Protein AF-A0AAN0NHM0-F1 (afdb_monomer_lite)

pLDDT: mean 73.8, std 16.64, range [41.59, 95.44]

Structure (mmCIF, N/CA/C/O backbone):
data_AF-A0AAN0NHM0-F1
#
_entry.id   AF-A0AAN0NHM0-F1
#
loop_
_atom_site.group_PDB
_atom_site.id
_atom_site.type_symbol
_atom_site.label_atom_id
_atom_site.label_alt_id
_atom_site.label_comp_id
_atom_site.label_asym_id
_atom_site.label_entity_id
_atom_site.label_seq_id
_atom_site.pdbx_PDB_ins_code
_atom_site.Cartn_x
_atom_site.Cartn_y
_atom_site.Cartn_z
_atom_site.occupancy
_atom_site.B_iso_or_equiv
_atom_site.auth_seq_id
_atom_site.auth_comp_id
_atom_site.auth_asym_id
_atom_site.auth_atom_id
_atom_site.pdbx_PDB_model_num
ATOM 1 N N . MET A 1 1 ? 42.938 -44.469 19.043 1.00 50.31 1 MET A N 1
ATOM 2 C CA . MET A 1 1 ? 42.593 -44.178 17.638 1.00 50.31 1 MET A CA 1
ATOM 3 C C . MET A 1 1 ? 42.393 -42.679 17.520 1.00 50.31 1 MET A C 1
ATOM 5 O O . MET A 1 1 ? 41.394 -42.203 18.042 1.00 50.31 1 MET A O 1
ATOM 9 N N . PRO A 1 2 ? 43.343 -41.925 16.954 1.00 51.00 2 PRO A N 1
ATOM 10 C CA . PRO A 1 2 ? 43.066 -40.572 16.500 1.00 51.00 2 PRO A CA 1
ATOM 11 C C . PRO A 1 2 ? 42.334 -40.669 15.156 1.00 51.00 2 PRO A C 1
ATOM 13 O O . PRO A 1 2 ? 42.769 -41.390 14.260 1.00 51.00 2 PRO A O 1
ATOM 16 N N . THR A 1 3 ? 41.181 -40.021 15.046 1.00 57.84 3 THR A N 1
ATOM 17 C CA . THR A 1 3 ? 40.467 -39.846 13.782 1.00 57.84 3 THR A CA 1
ATOM 18 C C . THR A 1 3 ? 41.161 -38.746 12.989 1.00 57.84 3 THR A C 1
ATOM 20 O O . THR A 1 3 ? 41.186 -37.600 13.431 1.00 57.84 3 THR A O 1
ATOM 23 N N . ASP A 1 4 ? 41.734 -39.115 11.843 1.00 49.50 4 ASP A N 1
ATOM 24 C CA . ASP A 1 4 ? 42.144 -38.195 10.781 1.00 49.50 4 ASP A CA 1
ATOM 25 C C . ASP A 1 4 ? 40.914 -37.405 10.304 1.00 49.50 4 ASP A C 1
ATOM 27 O O . ASP A 1 4 ? 40.118 -37.889 9.496 1.00 49.50 4 ASP A O 1
ATOM 31 N N . GLU A 1 5 ? 40.724 -36.190 10.816 1.00 54.88 5 GLU A N 1
ATOM 32 C CA . GLU A 1 5 ? 39.860 -35.210 10.165 1.00 54.88 5 GLU A CA 1
ATOM 33 C C . GLU A 1 5 ? 40.595 -34.693 8.927 1.00 54.88 5 GLU A C 1
ATOM 35 O O . GLU A 1 5 ? 41.587 -33.967 9.008 1.00 54.88 5 GLU A O 1
ATOM 40 N N . ALA A 1 6 ? 40.120 -35.122 7.758 1.00 50.50 6 ALA A N 1
ATOM 41 C CA . ALA A 1 6 ? 40.600 -34.642 6.474 1.00 50.50 6 ALA A CA 1
ATOM 42 C C . ALA A 1 6 ? 40.549 -33.099 6.422 1.00 50.50 6 ALA A C 1
ATOM 44 O O . ALA A 1 6 ? 39.549 -32.506 6.839 1.00 50.50 6 ALA A O 1
ATOM 45 N N . PRO A 1 7 ? 41.579 -32.430 5.874 1.00 53.25 7 PRO A N 1
ATOM 46 C CA . PRO A 1 7 ? 41.584 -30.981 5.752 1.00 53.25 7 PRO A CA 1
ATOM 47 C C . PRO A 1 7 ? 40.430 -30.542 4.846 1.00 53.25 7 PRO A C 1
ATOM 49 O O . PRO A 1 7 ? 40.392 -30.868 3.656 1.00 53.25 7 PRO A O 1
ATOM 52 N N . GLN A 1 8 ? 39.475 -29.805 5.419 1.00 52.72 8 GLN A N 1
ATOM 53 C CA . GLN A 1 8 ? 38.407 -29.146 4.678 1.00 52.72 8 GLN A CA 1
ATOM 54 C C . GLN A 1 8 ? 39.041 -28.240 3.617 1.00 52.72 8 GLN A C 1
ATOM 56 O O . GLN A 1 8 ? 39.762 -27.291 3.917 1.00 52.72 8 GLN A O 1
ATOM 61 N N . ASN A 1 9 ? 38.804 -28.597 2.359 1.00 47.72 9 ASN A N 1
ATOM 62 C CA . ASN A 1 9 ? 39.305 -27.906 1.182 1.00 47.72 9 ASN A CA 1
ATOM 63 C C . ASN A 1 9 ? 38.846 -26.433 1.230 1.00 47.72 9 ASN A C 1
ATOM 65 O O . ASN A 1 9 ? 37.632 -26.202 1.224 1.00 47.72 9 ASN A O 1
ATOM 69 N N . PRO A 1 10 ? 39.750 -25.433 1.292 1.00 50.75 10 PRO A N 1
ATOM 70 C CA . PRO A 1 10 ? 39.351 -24.034 1.277 1.00 50.75 10 PRO A CA 1
ATOM 71 C C . PRO A 1 10 ? 38.735 -23.750 -0.091 1.00 50.75 10 PRO A C 1
ATOM 73 O O . PRO A 1 10 ? 39.438 -23.617 -1.096 1.00 50.75 10 PRO A O 1
ATOM 76 N N . ALA A 1 11 ? 37.402 -23.723 -0.132 1.00 58.25 11 ALA A N 1
ATOM 77 C CA . ALA A 1 11 ? 36.633 -23.407 -1.321 1.00 58.25 11 ALA A CA 1
ATOM 78 C C . ALA A 1 11 ? 37.238 -22.158 -1.970 1.00 58.25 11 ALA A C 1
ATOM 80 O O . ALA A 1 11 ? 37.381 -21.118 -1.325 1.00 58.25 11 ALA A O 1
ATOM 81 N N . ARG A 1 12 ? 37.666 -22.289 -3.232 1.00 54.94 12 ARG A N 1
ATOM 82 C CA . ARG A 1 12 ? 38.281 -21.202 -3.996 1.00 54.94 12 ARG A CA 1
ATOM 83 C C . ARG A 1 12 ? 37.335 -20.009 -3.998 1.00 54.94 12 ARG A C 1
ATOM 85 O O . ARG A 1 12 ? 36.341 -19.990 -4.721 1.00 54.94 12 ARG A O 1
ATOM 92 N N . TYR A 1 13 ? 37.672 -19.023 -3.185 1.00 61.31 13 TYR A N 1
ATOM 93 C CA . TYR A 1 13 ? 36.937 -17.786 -3.069 1.00 61.31 13 TYR A CA 1
ATOM 94 C C . TYR A 1 13 ? 37.025 -17.012 -4.392 1.00 61.31 13 TYR A C 1
ATOM 96 O O . TYR A 1 13 ? 38.097 -16.532 -4.768 1.00 61.31 13 TYR A O 1
ATOM 104 N N . SER A 1 14 ? 35.915 -16.926 -5.132 1.00 75.50 14 SER A N 1
ATOM 105 C CA . SER A 1 14 ? 35.846 -16.171 -6.385 1.00 75.50 14 SER A CA 1
ATOM 106 C C . SER A 1 14 ? 35.160 -14.828 -6.131 1.00 75.50 14 SER A C 1
ATOM 108 O O . SER A 1 14 ? 33.936 -14.793 -6.001 1.00 75.50 14 SER A O 1
ATOM 110 N N . PRO A 1 15 ? 35.895 -13.700 -6.130 1.00 74.06 15 PRO A N 1
ATOM 111 C CA . PRO A 1 15 ? 35.314 -12.381 -5.855 1.00 74.06 15 PRO A CA 1
ATOM 112 C C . PRO A 1 15 ? 34.237 -11.981 -6.876 1.00 74.06 15 PRO A C 1
ATOM 114 O O . PRO A 1 15 ? 33.368 -11.165 -6.587 1.00 74.06 15 PRO A O 1
ATOM 117 N N . LYS A 1 16 ? 34.267 -12.581 -8.075 1.00 80.81 16 LYS A N 1
ATOM 118 C CA . LYS A 1 16 ? 33.241 -12.392 -9.107 1.00 80.81 16 LYS A CA 1
ATOM 119 C C . LYS A 1 16 ? 31.917 -13.060 -8.728 1.00 80.81 16 LYS A C 1
ATOM 121 O O . LYS A 1 16 ? 30.865 -12.486 -8.983 1.00 80.81 16 LYS A O 1
ATOM 126 N N . ALA A 1 17 ? 31.969 -14.251 -8.128 1.00 77.25 17 ALA A N 1
ATOM 127 C CA . ALA A 1 17 ? 30.771 -14.983 -7.719 1.00 77.25 17 ALA A CA 1
ATOM 128 C C . ALA A 1 17 ? 30.056 -14.265 -6.566 1.00 77.25 17 ALA A C 1
ATOM 130 O O . ALA A 1 17 ? 28.836 -14.116 -6.587 1.00 77.25 17 ALA A O 1
ATOM 131 N N . ASP A 1 18 ? 30.824 -13.725 -5.623 1.00 75.88 18 ASP A N 1
ATOM 132 C CA . ASP A 1 18 ? 30.299 -12.944 -4.506 1.00 75.88 18 ASP A CA 1
ATOM 133 C C . ASP A 1 18 ? 29.600 -11.665 -4.956 1.00 75.88 18 ASP A C 1
ATOM 135 O O . ASP A 1 18 ? 28.487 -11.389 -4.502 1.00 75.88 18 ASP A O 1
ATOM 139 N N . LEU A 1 19 ? 30.217 -10.931 -5.890 1.00 83.06 19 LEU A N 1
ATOM 140 C CA . LEU A 1 19 ? 29.643 -9.722 -6.475 1.00 83.06 19 LEU A CA 1
ATOM 141 C C . LEU A 1 19 ? 28.308 -10.021 -7.167 1.00 83.06 19 LEU A C 1
ATOM 143 O O . LEU A 1 19 ? 27.325 -9.328 -6.921 1.00 83.06 19 LEU A O 1
ATOM 147 N N . PHE A 1 20 ? 28.257 -11.076 -7.986 1.00 84.19 20 PHE A N 1
ATOM 148 C CA . PHE A 1 20 ? 27.031 -11.484 -8.674 1.00 84.19 20 PHE A CA 1
ATOM 149 C C . PHE A 1 20 ? 25.954 -11.983 -7.708 1.00 84.19 20 PHE A C 1
ATOM 151 O O . PHE A 1 20 ? 24.783 -11.671 -7.905 1.00 84.19 20 PHE A O 1
ATOM 158 N N . SER A 1 21 ? 26.328 -12.711 -6.650 1.00 80.75 21 SER A N 1
ATOM 159 C CA . SER A 1 21 ? 25.359 -13.196 -5.662 1.00 80.75 21 SER A CA 1
ATOM 160 C C . SER A 1 21 ? 24.733 -12.049 -4.864 1.00 80.75 21 SER A C 1
ATOM 162 O O . SER A 1 21 ? 23.517 -12.020 -4.690 1.00 80.75 21 SER A O 1
ATOM 164 N N . GLY A 1 22 ? 25.546 -11.081 -4.423 1.00 80.50 22 GLY A N 1
ATOM 165 C CA . GLY A 1 22 ? 25.075 -9.910 -3.687 1.00 80.50 22 GLY A CA 1
ATOM 166 C C . GLY A 1 22 ? 24.230 -9.012 -4.580 1.00 80.50 22 GLY A C 1
ATOM 167 O O . GLY A 1 22 ? 23.107 -8.670 -4.219 1.00 80.50 22 GLY A O 1
ATOM 168 N N . ALA A 1 23 ? 24.729 -8.702 -5.778 1.00 84.88 23 ALA A N 1
ATOM 169 C CA . ALA A 1 23 ? 24.022 -7.843 -6.716 1.00 84.88 23 ALA A CA 1
ATOM 170 C C . ALA A 1 23 ? 22.699 -8.459 -7.199 1.00 84.88 23 ALA A C 1
ATOM 172 O O . ALA A 1 23 ? 21.692 -7.763 -7.269 1.00 84.88 23 ALA A O 1
ATOM 173 N N . GLY A 1 24 ? 22.666 -9.762 -7.490 1.00 83.81 24 GLY A N 1
ATOM 174 C CA . GLY A 1 24 ? 21.444 -10.448 -7.912 1.00 83.81 24 GLY A CA 1
ATOM 175 C C . GLY A 1 24 ? 20.369 -10.443 -6.825 1.00 83.81 24 GLY A C 1
ATOM 176 O O . GLY A 1 24 ? 19.224 -10.088 -7.099 1.00 83.81 24 GLY A O 1
ATOM 177 N N . LEU A 1 25 ? 20.746 -10.767 -5.582 1.00 83.94 25 LEU A N 1
ATOM 178 C CA . LEU A 1 25 ? 19.815 -10.762 -4.451 1.00 83.94 25 LEU A CA 1
ATOM 179 C C . LEU A 1 25 ? 19.292 -9.347 -4.163 1.00 83.94 25 LEU A C 1
ATOM 181 O O . LEU A 1 25 ? 18.098 -9.166 -3.938 1.00 83.94 25 LEU A O 1
ATOM 185 N N . GLY A 1 26 ? 20.177 -8.346 -4.213 1.00 84.56 26 GLY A N 1
ATOM 186 C CA . GLY A 1 26 ? 19.827 -6.947 -3.980 1.00 84.56 26 GLY A CA 1
ATOM 187 C C . GLY A 1 26 ? 18.900 -6.399 -5.055 1.00 84.56 26 GLY A C 1
ATOM 188 O O . GLY A 1 26 ? 17.839 -5.874 -4.738 1.00 84.56 26 GLY A O 1
ATOM 189 N N . ALA A 1 27 ? 19.235 -6.592 -6.333 1.00 87.56 27 ALA A N 1
ATOM 190 C CA . ALA A 1 27 ? 18.402 -6.134 -7.443 1.00 87.56 27 ALA A CA 1
ATOM 191 C C . ALA A 1 27 ? 17.003 -6.762 -7.413 1.00 87.56 27 ALA A C 1
ATOM 193 O O . ALA A 1 27 ? 16.013 -6.060 -7.622 1.00 87.56 27 ALA A O 1
ATOM 194 N N . LEU A 1 28 ? 16.908 -8.062 -7.121 1.00 84.12 28 LEU A N 1
ATOM 195 C CA . LEU A 1 28 ? 15.632 -8.772 -7.060 1.00 84.12 28 LEU A CA 1
ATOM 196 C C . LEU A 1 28 ? 14.785 -8.266 -5.886 1.00 84.12 28 LEU A C 1
ATOM 198 O O . LEU A 1 28 ? 13.630 -7.892 -6.087 1.00 84.12 28 LEU A O 1
ATOM 202 N N . LEU A 1 29 ? 15.378 -8.156 -4.692 1.00 84.00 29 LEU A N 1
ATOM 203 C CA . LEU A 1 29 ? 14.706 -7.598 -3.519 1.00 84.00 29 LEU A CA 1
ATOM 204 C C . LEU A 1 29 ? 14.255 -6.152 -3.772 1.00 84.00 29 LEU A C 1
ATOM 206 O O . LEU A 1 29 ? 13.089 -5.832 -3.579 1.00 84.00 29 LEU A O 1
ATOM 210 N N . GLY A 1 30 ? 15.151 -5.295 -4.263 1.00 84.69 30 GLY A N 1
ATOM 211 C CA . GLY A 1 30 ? 14.866 -3.895 -4.573 1.00 84.69 30 GLY A CA 1
ATOM 212 C C . GLY A 1 30 ? 13.743 -3.732 -5.596 1.00 84.69 30 GLY A C 1
ATOM 213 O O . GLY A 1 30 ? 12.867 -2.892 -5.417 1.00 84.69 30 GLY A O 1
ATOM 214 N N . THR A 1 31 ? 13.712 -4.566 -6.636 1.00 84.00 31 THR A N 1
ATOM 215 C CA . THR A 1 31 ? 12.655 -4.503 -7.659 1.00 84.00 31 THR A CA 1
ATOM 216 C C . THR A 1 31 ? 11.297 -4.908 -7.085 1.00 84.00 31 THR A C 1
ATOM 218 O O . THR A 1 31 ? 10.305 -4.224 -7.337 1.00 84.00 31 THR A O 1
ATOM 221 N N . ILE A 1 32 ? 11.247 -5.965 -6.263 1.00 83.12 32 ILE A N 1
ATOM 222 C CA . ILE A 1 32 ? 10.020 -6.375 -5.557 1.00 83.12 32 ILE A CA 1
ATOM 223 C C . ILE A 1 32 ? 9.533 -5.253 -4.634 1.00 83.12 32 ILE A C 1
ATOM 225 O O . ILE A 1 32 ? 8.340 -4.947 -4.615 1.00 83.12 32 ILE A O 1
ATOM 229 N N . LEU A 1 33 ? 10.453 -4.606 -3.914 1.00 81.19 33 LEU A N 1
ATOM 230 C CA . LEU A 1 33 ? 10.150 -3.461 -3.058 1.00 81.19 33 LEU A CA 1
ATOM 231 C C . LEU A 1 33 ? 9.561 -2.288 -3.844 1.00 81.19 33 LEU A C 1
ATOM 233 O O . LEU A 1 33 ? 8.524 -1.762 -3.458 1.00 81.19 33 LEU A O 1
ATOM 237 N N . GLY A 1 34 ? 10.184 -1.901 -4.960 1.00 80.31 34 GLY A N 1
ATOM 238 C CA . GLY A 1 34 ? 9.725 -0.775 -5.781 1.00 80.31 34 GLY A CA 1
ATOM 239 C C . GLY A 1 34 ? 8.354 -1.003 -6.431 1.00 80.31 34 GLY A C 1
ATOM 240 O O . GLY A 1 34 ? 7.594 -0.051 -6.629 1.00 80.31 34 GLY A O 1
ATOM 241 N N . LEU A 1 35 ? 8.012 -2.260 -6.730 1.00 78.31 35 LEU A N 1
ATOM 242 C CA . LEU A 1 35 ? 6.716 -2.640 -7.303 1.00 78.31 35 LEU A CA 1
ATOM 243 C C . LEU A 1 35 ? 5.603 -2.793 -6.256 1.00 78.31 35 LEU A C 1
ATOM 245 O O . LEU A 1 35 ? 4.426 -2.729 -6.607 1.00 78.31 35 LEU A O 1
ATOM 249 N N . SER A 1 36 ? 5.944 -2.977 -4.982 1.00 79.12 36 SER A N 1
ATOM 250 C CA . SER A 1 36 ? 4.962 -3.252 -3.934 1.00 79.12 36 SER A CA 1
ATOM 251 C C . SER A 1 36 ? 4.290 -1.977 -3.415 1.00 79.12 36 SER A C 1
ATOM 253 O O . SER A 1 36 ? 4.943 -0.981 -3.113 1.00 79.12 36 SER A O 1
ATOM 255 N N . ILE A 1 37 ? 2.957 -2.005 -3.318 1.00 61.03 37 ILE A N 1
ATOM 256 C CA . ILE A 1 37 ? 2.115 -0.894 -2.819 1.00 61.03 37 ILE A CA 1
ATOM 257 C C . ILE A 1 37 ? 1.479 -1.246 -1.464 1.00 61.03 37 ILE A C 1
ATOM 259 O O . ILE A 1 37 ? 0.857 -0.403 -0.828 1.00 61.03 37 ILE A O 1
ATOM 263 N N . THR A 1 38 ? 1.607 -2.491 -1.007 1.00 59.91 38 THR A N 1
ATOM 264 C CA . THR A 1 38 ? 0.852 -2.984 0.144 1.00 59.91 38 THR A CA 1
ATOM 265 C C . THR A 1 38 ? 1.657 -2.881 1.446 1.00 59.91 38 THR A C 1
ATOM 267 O O . THR A 1 38 ? 2.815 -3.305 1.475 1.00 59.91 38 THR A O 1
ATOM 270 N N . PRO A 1 39 ? 1.055 -2.381 2.546 1.00 55.66 39 PRO A N 1
ATOM 271 C CA . PRO A 1 39 ? 1.720 -2.254 3.851 1.00 55.66 39 PRO A CA 1
ATOM 272 C C . PRO A 1 39 ? 2.276 -3.589 4.373 1.00 55.66 39 PRO A C 1
ATOM 274 O O . PRO A 1 39 ? 3.314 -3.617 5.025 1.00 55.66 39 PRO A O 1
ATOM 277 N N . VAL A 1 40 ? 1.677 -4.711 3.962 1.00 61.84 40 VAL A N 1
ATOM 278 C CA . VAL A 1 40 ? 2.151 -6.081 4.237 1.00 61.84 40 VAL A CA 1
ATOM 279 C C . VAL A 1 40 ? 3.607 -6.308 3.803 1.00 61.84 40 VAL A C 1
ATOM 281 O O . VAL A 1 40 ? 4.342 -7.069 4.434 1.00 61.84 40 VAL A O 1
ATOM 284 N N . VAL A 1 41 ? 4.065 -5.641 2.742 1.00 66.38 41 VAL A N 1
ATOM 285 C CA . VAL A 1 41 ? 5.436 -5.809 2.249 1.00 66.38 41 VAL A CA 1
ATOM 286 C C . VAL A 1 41 ? 6.449 -5.158 3.188 1.00 66.38 41 VAL A C 1
ATOM 288 O O . VAL A 1 41 ? 7.545 -5.690 3.323 1.00 66.38 41 VAL A O 1
ATOM 291 N N . VAL A 1 42 ? 6.087 -4.105 3.928 1.00 63.22 42 VAL A N 1
ATOM 292 C CA . VAL A 1 42 ? 6.971 -3.500 4.941 1.00 63.22 42 VAL A CA 1
ATOM 293 C C . VAL A 1 42 ? 7.286 -4.510 6.044 1.00 63.22 42 VAL A C 1
ATOM 295 O O . VAL A 1 42 ? 8.451 -4.700 6.392 1.00 63.22 42 VAL A O 1
ATOM 298 N N . THR A 1 43 ? 6.273 -5.230 6.527 1.00 68.25 43 THR A N 1
ATOM 299 C CA . THR A 1 43 ? 6.421 -6.244 7.579 1.00 68.25 43 THR A CA 1
ATOM 300 C C . THR A 1 43 ? 7.275 -7.423 7.108 1.00 68.25 43 THR A C 1
ATOM 302 O O . THR A 1 43 ? 8.214 -7.833 7.791 1.00 68.25 43 THR A O 1
ATOM 305 N N . VAL A 1 44 ? 7.011 -7.935 5.899 1.00 74.81 44 VAL A N 1
ATOM 306 C CA . VAL A 1 44 ? 7.791 -9.036 5.302 1.00 74.81 44 VAL A CA 1
ATOM 307 C C . VAL A 1 44 ? 9.242 -8.616 5.070 1.00 74.81 44 VAL A C 1
ATOM 309 O O . VAL A 1 44 ? 10.163 -9.404 5.271 1.00 74.81 44 VAL A O 1
ATOM 312 N N . VAL A 1 45 ? 9.480 -7.365 4.691 1.00 71.00 45 VAL A N 1
ATOM 313 C CA . VAL A 1 45 ? 10.824 -6.850 4.414 1.00 71.00 45 VAL A CA 1
ATOM 314 C C . VAL A 1 45 ? 11.583 -6.562 5.699 1.00 71.00 45 VAL A C 1
ATOM 316 O O . VAL A 1 45 ? 12.777 -6.844 5.754 1.00 71.00 45 VAL A O 1
ATOM 319 N N . GLY A 1 46 ? 10.921 -6.091 6.755 1.00 74.38 46 GLY A N 1
ATOM 320 C CA . GLY A 1 46 ? 11.510 -6.017 8.093 1.00 74.38 46 GLY A CA 1
ATOM 321 C C . GLY A 1 46 ? 11.976 -7.396 8.566 1.00 74.38 46 GLY A C 1
ATOM 322 O O . GLY A 1 46 ? 13.128 -7.575 8.964 1.00 74.38 46 GLY A O 1
ATOM 323 N N . ALA A 1 47 ? 11.129 -8.414 8.399 1.00 76.12 47 ALA A N 1
ATOM 324 C CA . ALA A 1 47 ? 11.492 -9.794 8.707 1.00 76.12 47 ALA A CA 1
ATOM 325 C C . ALA A 1 47 ? 12.676 -10.283 7.850 1.00 76.12 47 ALA A C 1
ATOM 327 O O . ALA A 1 47 ? 13.667 -10.775 8.391 1.00 76.12 47 ALA A O 1
ATOM 328 N N . LEU A 1 48 ? 12.643 -10.085 6.529 1.00 74.00 48 LEU A N 1
ATOM 329 C CA . LEU A 1 48 ? 13.737 -10.494 5.641 1.00 74.00 48 LEU A CA 1
ATOM 330 C C . LEU A 1 48 ? 15.043 -9.751 5.941 1.00 74.00 48 LEU A C 1
ATOM 332 O O . LEU A 1 48 ? 16.098 -10.373 5.962 1.00 74.00 48 LEU A O 1
ATOM 336 N N . THR A 1 49 ? 15.000 -8.449 6.218 1.00 74.56 49 THR A N 1
ATOM 337 C CA . THR A 1 49 ? 16.199 -7.664 6.552 1.00 74.56 49 THR A CA 1
ATOM 338 C C . THR A 1 49 ? 16.808 -8.089 7.885 1.00 74.56 49 THR A C 1
ATOM 340 O O . THR A 1 49 ? 18.031 -8.174 7.967 1.00 74.56 49 THR A O 1
ATOM 343 N N . SER A 1 50 ? 16.000 -8.451 8.889 1.00 76.12 50 SER A N 1
ATOM 344 C CA . SER A 1 50 ? 16.506 -9.023 10.147 1.00 76.12 50 SER A CA 1
ATOM 345 C C . SER A 1 50 ? 17.219 -10.364 9.934 1.00 76.12 50 SER A C 1
ATOM 347 O O . SER A 1 50 ? 18.323 -10.566 10.436 1.00 76.12 50 SER A O 1
ATOM 349 N N . VAL A 1 51 ? 16.657 -11.245 9.100 1.00 75.06 51 VAL A N 1
ATOM 350 C CA . VAL A 1 51 ? 17.283 -12.520 8.727 1.00 75.06 51 VAL A CA 1
ATOM 351 C C . VAL A 1 51 ? 18.570 -12.270 7.937 1.00 75.06 51 VAL A C 1
ATOM 353 O O . VAL A 1 51 ? 19.602 -12.874 8.226 1.00 75.06 51 VAL A O 1
ATOM 356 N N . LEU A 1 52 ? 18.558 -11.330 6.987 1.00 68.56 52 LEU A N 1
ATOM 357 C CA . LEU A 1 52 ? 19.754 -10.936 6.243 1.00 68.56 52 LEU A CA 1
ATOM 358 C C . LEU A 1 52 ? 20.832 -10.358 7.168 1.00 68.56 52 LEU A C 1
ATOM 360 O O . LEU A 1 52 ? 21.994 -10.694 6.987 1.00 68.56 52 LEU A O 1
ATOM 364 N N . ALA A 1 53 ? 20.487 -9.550 8.172 1.00 69.69 53 ALA A N 1
ATOM 365 C CA . ALA A 1 53 ? 21.453 -9.007 9.130 1.00 69.69 53 ALA A CA 1
ATOM 366 C C . ALA A 1 53 ? 22.188 -10.118 9.902 1.00 69.69 53 ALA A C 1
ATOM 368 O O . ALA A 1 53 ? 23.401 -10.032 10.107 1.00 69.69 53 ALA A O 1
ATOM 369 N N . VAL A 1 54 ? 21.476 -11.196 10.245 1.00 71.00 54 VAL A N 1
ATOM 370 C CA . VAL A 1 54 ? 22.062 -12.403 10.847 1.00 71.00 54 VAL A CA 1
ATOM 371 C C . VAL A 1 54 ? 22.968 -13.131 9.844 1.00 71.00 54 VAL A C 1
ATOM 373 O O . VAL A 1 54 ? 24.111 -13.448 10.164 1.00 71.00 54 VAL A O 1
ATOM 376 N N . PHE A 1 55 ? 22.520 -13.331 8.598 1.00 63.53 55 PHE A N 1
ATOM 377 C CA . PHE A 1 55 ? 23.313 -13.996 7.548 1.00 63.53 55 PHE A CA 1
ATOM 378 C C . PHE A 1 55 ? 24.526 -13.191 7.061 1.00 63.53 55 PHE A C 1
ATOM 380 O O . PHE A 1 55 ? 25.497 -13.773 6.574 1.00 63.53 55 PHE A O 1
ATOM 387 N N . LEU A 1 56 ? 24.493 -11.865 7.183 1.00 62.81 56 LEU A N 1
ATOM 388 C CA . LEU A 1 56 ? 25.613 -10.976 6.875 1.00 62.81 56 LEU A CA 1
ATOM 389 C C . LEU A 1 56 ? 26.687 -10.990 7.978 1.00 62.81 56 LEU A C 1
ATOM 391 O O . LEU A 1 56 ? 27.741 -10.376 7.800 1.00 62.81 56 LEU A O 1
ATOM 395 N N . GLY A 1 57 ? 26.464 -11.732 9.069 1.00 56.75 57 GLY A N 1
ATOM 396 C CA . GLY A 1 57 ? 27.481 -12.008 10.076 1.00 56.75 57 GLY A CA 1
ATOM 397 C C . GLY A 1 57 ? 27.714 -10.848 11.035 1.00 56.75 57 GLY A C 1
ATOM 398 O O . GLY A 1 57 ? 28.849 -10.614 11.440 1.00 56.75 57 GLY A O 1
ATOM 399 N N . LEU A 1 58 ? 26.653 -10.136 11.430 1.00 54.44 58 LEU A N 1
ATOM 400 C CA . LEU A 1 58 ? 26.701 -9.167 12.530 1.00 54.44 58 LEU A CA 1
ATOM 401 C C . LEU A 1 58 ? 26.725 -9.853 13.915 1.00 54.44 58 LEU A C 1
ATOM 403 O O . LEU A 1 58 ? 26.244 -9.293 14.894 1.00 54.44 58 LEU A O 1
ATOM 407 N N . ASP A 1 59 ? 27.248 -11.077 14.015 1.00 49.59 59 ASP A N 1
ATOM 408 C CA . ASP A 1 59 ? 27.488 -11.727 15.301 1.00 49.59 59 ASP A CA 1
ATOM 409 C C . ASP A 1 59 ? 28.814 -11.173 15.837 1.00 49.59 59 ASP A C 1
ATOM 411 O O . ASP A 1 59 ? 29.905 -11.493 15.358 1.00 49.59 59 ASP A O 1
ATOM 415 N N . GLY A 1 60 ? 28.695 -10.195 16.735 1.00 50.78 60 GLY A N 1
ATOM 416 C CA . GLY A 1 60 ? 29.769 -9.340 17.237 1.00 50.78 60 GLY A CA 1
ATOM 417 C C . GLY A 1 60 ? 30.742 -10.070 18.154 1.00 50.78 60 GLY A C 1
ATOM 418 O O . GLY A 1 60 ? 30.874 -9.714 19.325 1.00 50.78 60 GLY A O 1
ATOM 419 N N . ARG A 1 61 ? 31.431 -11.088 17.639 1.00 47.09 61 ARG A N 1
ATOM 420 C CA . ARG A 1 61 ? 32.337 -11.897 18.447 1.00 47.09 61 ARG A CA 1
ATOM 421 C C . ARG A 1 61 ? 33.690 -12.176 17.817 1.00 47.09 61 ARG A C 1
ATOM 423 O O . ARG A 1 61 ? 34.257 -13.202 18.133 1.00 47.09 61 ARG A O 1
ATOM 430 N N . GLU A 1 62 ? 34.256 -11.244 17.046 1.00 45.12 62 GLU A N 1
ATOM 431 C CA . GLU A 1 62 ? 35.720 -11.109 16.981 1.00 45.12 62 GLU A CA 1
ATOM 432 C C . GLU A 1 62 ? 36.174 -9.647 16.879 1.00 45.12 62 GLU A C 1
ATOM 434 O O . GLU A 1 62 ? 35.900 -8.900 15.940 1.00 45.12 62 GLU A O 1
ATOM 439 N N . THR A 1 63 ? 36.904 -9.256 17.912 1.00 45.09 63 THR A N 1
ATOM 440 C CA . THR A 1 63 ? 37.592 -7.993 18.133 1.00 45.09 63 THR A CA 1
ATOM 441 C C . THR A 1 63 ? 38.730 -7.840 17.121 1.00 45.09 63 THR A C 1
ATOM 443 O O . THR A 1 63 ? 39.878 -8.154 17.414 1.00 45.09 63 THR A O 1
ATOM 446 N N . SER A 1 64 ? 38.449 -7.375 15.905 1.00 41.88 64 SER A N 1
ATOM 447 C CA . SER A 1 64 ? 39.474 -6.854 14.990 1.00 41.88 64 SER A CA 1
ATOM 448 C C . SER A 1 64 ? 38.846 -5.963 13.925 1.00 41.88 64 SER A C 1
ATOM 450 O O . SER A 1 64 ? 37.967 -6.377 13.179 1.00 41.88 64 SER A O 1
ATOM 452 N N . ALA A 1 65 ? 39.330 -4.724 13.847 1.00 50.44 65 ALA A N 1
ATOM 453 C CA . ALA A 1 65 ? 38.860 -3.622 13.005 1.00 50.44 65 ALA A CA 1
ATOM 454 C C . ALA A 1 65 ? 39.056 -3.819 11.480 1.00 50.44 65 ALA A C 1
ATOM 456 O O . ALA A 1 65 ? 39.399 -2.883 10.756 1.00 50.44 65 ALA A O 1
ATOM 457 N N . ARG A 1 66 ? 38.869 -5.037 10.965 1.00 48.44 66 ARG A N 1
ATOM 458 C CA . ARG A 1 66 ? 38.869 -5.356 9.537 1.00 48.44 66 ARG A CA 1
ATOM 459 C C . ARG A 1 66 ? 37.786 -6.387 9.259 1.00 48.44 66 ARG A C 1
ATOM 461 O O . ARG A 1 66 ? 37.988 -7.575 9.480 1.00 48.44 66 ARG A O 1
ATOM 468 N N . LEU A 1 67 ? 36.670 -5.923 8.698 1.00 52.94 67 LEU A N 1
ATOM 469 C CA . LEU A 1 67 ? 35.765 -6.790 7.947 1.00 52.94 67 LEU A CA 1
ATOM 470 C C . LEU A 1 67 ? 36.613 -7.616 6.960 1.00 52.94 67 LEU A C 1
ATOM 472 O O . LEU A 1 67 ? 37.458 -7.030 6.266 1.00 52.94 67 LEU A O 1
ATOM 476 N N . PRO A 1 68 ? 36.424 -8.944 6.861 1.00 57.25 68 PRO A N 1
ATOM 477 C CA . PRO A 1 68 ? 37.023 -9.720 5.787 1.00 57.25 68 PRO A CA 1
ATOM 478 C C . PRO A 1 68 ? 36.671 -9.020 4.470 1.00 57.25 68 PRO A C 1
ATOM 480 O O . PRO A 1 68 ? 35.494 -8.807 4.182 1.00 57.25 68 PRO A O 1
ATOM 483 N N . LYS A 1 69 ? 37.679 -8.615 3.683 1.00 55.56 69 LYS A N 1
ATOM 484 C CA . LYS A 1 69 ? 37.518 -7.849 2.419 1.00 55.56 69 LYS A CA 1
ATOM 485 C C . LYS A 1 69 ? 36.443 -8.440 1.489 1.00 55.56 69 LYS A C 1
ATOM 487 O O . LYS A 1 69 ? 35.780 -7.729 0.745 1.00 55.56 69 LYS A O 1
ATOM 492 N N . VAL A 1 70 ? 36.303 -9.754 1.590 1.00 58.62 70 VAL A N 1
ATOM 493 C CA . VAL A 1 70 ? 35.322 -10.648 0.983 1.00 58.62 70 VAL A CA 1
ATOM 494 C C . VAL A 1 70 ? 33.869 -10.310 1.347 1.00 58.62 70 VAL A C 1
ATOM 496 O O . VAL A 1 70 ? 33.043 -10.081 0.465 1.00 58.62 70 VAL A O 1
ATOM 499 N N . ASN A 1 71 ? 33.567 -10.186 2.641 1.00 66.88 71 ASN A N 1
ATOM 500 C CA . ASN A 1 71 ? 32.212 -9.911 3.122 1.00 66.88 71 ASN A CA 1
ATOM 501 C C . ASN A 1 71 ? 31.801 -8.469 2.807 1.00 66.88 71 ASN A C 1
ATOM 503 O O . ASN A 1 71 ? 30.669 -8.218 2.405 1.00 66.88 71 ASN A O 1
ATOM 507 N N . ALA A 1 72 ? 32.743 -7.524 2.893 1.00 70.31 72 ALA A N 1
ATOM 508 C CA . ALA A 1 72 ? 32.479 -6.121 2.582 1.00 70.31 72 ALA A CA 1
ATOM 509 C C . ALA A 1 72 ? 32.061 -5.905 1.114 1.00 70.31 72 ALA A C 1
ATOM 511 O O . ALA A 1 72 ? 31.158 -5.113 0.844 1.00 70.31 72 ALA A O 1
ATOM 512 N N . LEU A 1 73 ? 32.671 -6.630 0.166 1.00 76.44 73 LEU A N 1
ATOM 513 C CA . LEU A 1 73 ? 32.334 -6.509 -1.256 1.00 76.44 73 LEU A CA 1
ATOM 514 C C . LEU A 1 73 ? 30.937 -7.063 -1.563 1.00 76.44 73 LEU A C 1
ATOM 516 O O . LEU A 1 73 ? 30.181 -6.435 -2.302 1.00 76.44 73 LEU A O 1
ATOM 520 N N . ARG A 1 74 ? 30.574 -8.206 -0.970 1.00 79.44 74 ARG A N 1
ATOM 521 C CA . ARG A 1 74 ? 29.246 -8.814 -1.136 1.00 79.44 74 ARG A CA 1
ATOM 522 C C . ARG A 1 74 ? 28.140 -7.933 -0.551 1.00 79.44 74 ARG A C 1
ATOM 524 O O . ARG A 1 74 ? 27.111 -7.746 -1.196 1.00 79.44 74 ARG A O 1
ATOM 531 N N . ILE A 1 75 ? 28.378 -7.348 0.625 1.00 77.19 75 ILE A N 1
ATOM 532 C CA . ILE A 1 75 ? 27.444 -6.427 1.293 1.00 77.19 75 ILE A CA 1
ATOM 533 C C . ILE A 1 75 ? 27.288 -5.130 0.490 1.00 77.19 75 ILE A C 1
ATOM 535 O O . ILE A 1 75 ? 26.167 -4.679 0.258 1.00 77.19 75 ILE A O 1
ATOM 539 N N . GLY A 1 76 ? 28.395 -4.558 0.008 1.00 80.56 76 GLY A N 1
ATOM 540 C CA . GLY A 1 76 ? 28.366 -3.353 -0.823 1.00 80.56 76 GLY A CA 1
ATOM 541 C C . GLY A 1 76 ? 27.636 -3.568 -2.151 1.00 80.56 76 GLY A C 1
ATOM 542 O O . GLY A 1 76 ? 26.812 -2.743 -2.543 1.00 80.56 76 GLY A O 1
ATOM 543 N N . ALA A 1 77 ? 27.882 -4.701 -2.817 1.00 83.62 77 ALA A N 1
ATOM 544 C CA . ALA A 1 77 ? 27.205 -5.065 -4.060 1.00 83.62 77 ALA A CA 1
ATOM 545 C C . ALA A 1 77 ? 25.706 -5.303 -3.861 1.00 83.62 77 ALA A C 1
ATOM 547 O O . ALA A 1 77 ? 24.908 -4.880 -4.695 1.00 83.62 77 ALA A O 1
ATOM 548 N N . PHE A 1 78 ? 25.329 -5.929 -2.743 1.00 83.06 78 PHE A N 1
ATOM 549 C CA . PHE A 1 78 ? 23.935 -6.085 -2.350 1.00 83.06 78 PHE A CA 1
ATOM 550 C C . PHE A 1 78 ? 23.253 -4.730 -2.163 1.00 83.06 78 PHE A C 1
ATOM 552 O O . PHE A 1 78 ? 22.271 -4.457 -2.841 1.00 83.06 78 PHE A O 1
ATOM 559 N N . GLY A 1 79 ? 23.800 -3.845 -1.324 1.00 83.00 79 GLY A N 1
ATOM 560 C CA . GLY A 1 79 ? 23.200 -2.532 -1.067 1.00 83.00 79 GLY A CA 1
ATOM 561 C C . GLY A 1 79 ? 23.051 -1.683 -2.333 1.00 83.00 79 GLY A C 1
ATOM 562 O O . GLY A 1 79 ? 21.975 -1.143 -2.593 1.00 83.00 79 GLY A O 1
ATOM 563 N N . PHE A 1 80 ? 24.099 -1.614 -3.161 1.00 87.19 80 PHE A N 1
ATOM 564 C CA . PHE A 1 80 ? 24.057 -0.860 -4.416 1.00 87.19 80 PHE A CA 1
ATOM 565 C C . PHE A 1 80 ? 23.012 -1.420 -5.389 1.00 87.19 80 PHE A C 1
ATOM 567 O O . PHE A 1 80 ? 22.228 -0.664 -5.967 1.00 87.19 80 PHE A O 1
ATOM 574 N N . ALA A 1 81 ? 22.957 -2.744 -5.542 1.00 88.81 81 ALA A N 1
ATOM 575 C CA . ALA A 1 81 ? 21.978 -3.374 -6.413 1.00 88.81 81 ALA A CA 1
ATOM 576 C C . ALA A 1 81 ? 20.546 -3.244 -5.884 1.00 88.81 81 ALA A C 1
ATOM 578 O O . ALA A 1 81 ? 19.632 -3.097 -6.687 1.00 88.81 81 ALA A O 1
ATOM 579 N N . THR A 1 82 ? 20.340 -3.225 -4.564 1.00 84.56 82 THR A N 1
ATOM 580 C CA . THR A 1 82 ? 19.028 -2.949 -3.959 1.00 84.56 82 THR A CA 1
ATOM 581 C C . THR A 1 82 ? 18.529 -1.557 -4.315 1.00 84.56 82 THR A C 1
ATOM 583 O O . THR A 1 82 ? 17.380 -1.417 -4.723 1.00 84.56 82 THR A O 1
ATOM 586 N N . ILE A 1 83 ? 19.385 -0.534 -4.244 1.00 86.81 83 ILE A N 1
ATOM 587 C CA . ILE A 1 83 ? 19.016 0.835 -4.639 1.00 86.81 83 ILE A CA 1
ATOM 588 C C . ILE A 1 83 ? 18.683 0.892 -6.135 1.00 86.81 83 ILE A C 1
ATOM 590 O O . ILE A 1 83 ? 17.656 1.454 -6.517 1.00 86.81 83 ILE A O 1
ATOM 594 N N . ALA A 1 84 ? 19.513 0.276 -6.982 1.00 89.06 84 ALA A N 1
ATOM 595 C CA . ALA A 1 84 ? 19.271 0.221 -8.423 1.00 89.06 84 ALA A CA 1
ATOM 596 C C . ALA A 1 84 ? 17.973 -0.533 -8.768 1.00 89.06 84 ALA A C 1
ATOM 598 O O . ALA A 1 84 ? 17.191 -0.066 -9.594 1.00 89.06 84 ALA A O 1
ATOM 599 N N . GLY A 1 85 ? 17.712 -1.663 -8.105 1.00 87.56 85 GLY A N 1
ATOM 600 C CA . GLY A 1 85 ? 16.481 -2.438 -8.247 1.00 87.56 85 GLY A CA 1
ATOM 601 C C . GLY A 1 85 ? 15.252 -1.662 -7.782 1.00 87.56 85 GLY A C 1
ATOM 602 O O . GLY A 1 85 ? 14.222 -1.698 -8.443 1.00 87.56 85 GLY A O 1
ATOM 603 N N . LEU A 1 86 ? 15.364 -0.897 -6.695 1.00 85.38 86 LEU A N 1
ATOM 604 C CA . LEU A 1 86 ? 14.277 -0.057 -6.192 1.00 85.38 86 LEU A CA 1
ATOM 605 C C . LEU A 1 86 ? 13.948 1.072 -7.169 1.00 85.38 86 LEU A C 1
ATOM 607 O O . LEU A 1 86 ? 12.779 1.270 -7.500 1.00 85.38 86 LEU A O 1
ATOM 611 N N . ALA A 1 87 ? 14.965 1.756 -7.697 1.00 86.50 87 ALA A N 1
ATOM 612 C CA . ALA A 1 87 ? 14.780 2.760 -8.741 1.00 86.50 87 ALA A CA 1
ATOM 613 C C . ALA A 1 87 ? 14.143 2.155 -10.003 1.00 86.50 87 ALA A C 1
ATOM 615 O O . ALA A 1 87 ? 13.234 2.755 -10.574 1.00 86.50 87 ALA A O 1
ATOM 616 N N . LEU A 1 88 ? 14.565 0.951 -10.407 1.00 86.56 88 LEU A N 1
ATOM 617 C CA . LEU A 1 88 ? 13.991 0.233 -11.545 1.00 86.56 88 LEU A CA 1
ATOM 618 C C . LEU A 1 88 ? 12.529 -0.164 -11.301 1.00 86.56 88 LEU A C 1
ATOM 620 O O . LEU A 1 88 ? 11.684 0.082 -12.156 1.00 86.56 88 LEU A O 1
ATOM 624 N N . GLY A 1 89 ? 12.211 -0.744 -10.143 1.0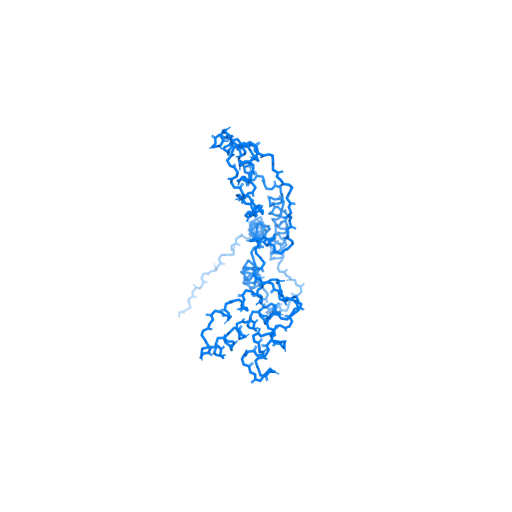0 85.19 89 GLY A N 1
ATOM 625 C CA . GLY A 1 89 ? 10.847 -1.129 -9.777 1.00 85.19 89 GLY A CA 1
ATOM 626 C C . GLY A 1 89 ? 9.914 0.078 -9.717 1.00 85.19 89 GLY A C 1
ATOM 627 O O . GLY A 1 89 ? 8.817 0.042 -10.272 1.00 85.19 89 GLY A O 1
ATOM 628 N N . LEU A 1 90 ? 10.385 1.186 -9.138 1.00 81.75 90 LEU A N 1
ATOM 629 C CA . LEU A 1 90 ? 9.645 2.444 -9.110 1.00 81.75 90 LEU A CA 1
ATOM 630 C C . LEU A 1 90 ? 9.461 3.026 -10.519 1.00 81.75 90 LEU A C 1
ATOM 632 O O . LEU A 1 90 ? 8.370 3.479 -10.856 1.00 81.75 90 LEU A O 1
ATOM 636 N N . PHE A 1 91 ? 10.490 2.974 -11.367 1.00 84.81 91 PHE A N 1
ATOM 637 C CA . PHE A 1 91 ? 10.401 3.424 -12.756 1.00 84.81 91 PHE A CA 1
ATOM 638 C C . PHE A 1 91 ? 9.387 2.602 -13.560 1.00 84.81 91 PHE A C 1
ATOM 640 O O . PHE A 1 91 ? 8.558 3.182 -14.263 1.00 84.81 91 PHE A O 1
ATOM 647 N N . LEU A 1 92 ? 9.416 1.271 -13.436 1.00 84.56 92 LEU A N 1
ATOM 648 C CA . LEU A 1 92 ? 8.446 0.373 -14.070 1.00 84.56 92 LEU A CA 1
ATOM 649 C C . LEU A 1 92 ? 7.026 0.649 -13.576 1.00 84.56 92 LEU A C 1
ATOM 651 O O . LEU A 1 92 ? 6.089 0.651 -14.366 1.00 84.56 92 LEU A O 1
ATOM 655 N N . ARG A 1 93 ? 6.865 0.943 -12.287 1.00 80.81 93 ARG A N 1
ATOM 656 C CA . ARG A 1 93 ? 5.571 1.296 -11.706 1.0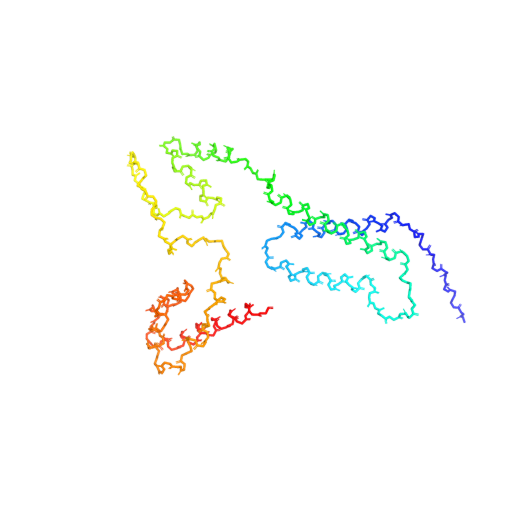0 80.81 93 ARG A CA 1
ATOM 657 C C . ARG A 1 93 ? 5.037 2.630 -12.230 1.00 80.81 93 ARG A C 1
ATOM 659 O O . ARG A 1 93 ? 3.875 2.696 -12.612 1.00 80.81 93 ARG A O 1
ATOM 666 N N . ILE A 1 94 ? 5.865 3.677 -12.258 1.00 77.50 94 ILE A N 1
ATOM 667 C CA . ILE A 1 94 ? 5.450 5.025 -12.684 1.00 77.50 94 ILE A CA 1
ATOM 668 C C . ILE A 1 94 ? 5.118 5.051 -14.175 1.00 77.50 94 ILE A C 1
ATOM 670 O O . ILE A 1 94 ? 4.108 5.620 -14.574 1.00 77.50 94 ILE A O 1
ATOM 674 N N . ASN A 1 95 ? 5.961 4.433 -15.001 1.00 78.19 95 ASN A N 1
ATOM 675 C CA . ASN A 1 95 ? 5.784 4.473 -16.452 1.00 78.19 95 ASN A CA 1
ATOM 676 C C . ASN A 1 95 ? 4.808 3.408 -16.959 1.00 78.19 95 ASN A C 1
ATOM 678 O O . ASN A 1 95 ? 4.460 3.435 -18.135 1.00 78.19 95 ASN A O 1
ATOM 682 N N . ASN A 1 96 ? 4.400 2.479 -16.086 1.00 73.25 96 ASN A N 1
ATOM 683 C CA . ASN A 1 96 ? 3.476 1.380 -16.349 1.00 73.25 96 ASN A CA 1
ATOM 684 C C . ASN A 1 96 ? 3.599 0.792 -17.773 1.00 73.25 96 ASN A C 1
ATOM 686 O O . ASN A 1 96 ? 2.600 0.693 -18.487 1.00 73.25 96 ASN A O 1
ATOM 690 N N . PRO A 1 97 ? 4.810 0.406 -18.224 1.00 73.62 97 PRO A N 1
ATOM 691 C CA . PRO A 1 97 ? 5.021 -0.048 -19.598 1.00 73.62 97 PRO A CA 1
ATOM 692 C C . PRO A 1 97 ? 4.324 -1.387 -19.885 1.00 73.62 97 PRO A C 1
ATOM 694 O O . PRO A 1 97 ? 4.240 -1.802 -21.035 1.00 73.62 97 PRO A O 1
ATOM 697 N N . LEU A 1 98 ? 3.855 -2.070 -18.835 1.00 71.25 98 LEU A N 1
ATOM 698 C CA . LEU A 1 98 ? 3.107 -3.321 -18.908 1.00 71.25 98 LEU A CA 1
ATOM 699 C C . LEU A 1 98 ? 1.590 -3.104 -19.027 1.00 71.25 98 LEU A C 1
ATOM 701 O O . LEU A 1 98 ? 0.870 -4.072 -19.262 1.00 71.25 98 LEU A O 1
ATOM 705 N N . ALA A 1 99 ? 1.086 -1.877 -18.861 1.00 70.44 99 ALA A N 1
ATOM 706 C CA . ALA A 1 99 ? -0.331 -1.612 -19.061 1.00 70.44 99 ALA A CA 1
ATOM 707 C C . ALA A 1 99 ? -0.697 -1.595 -20.543 1.00 70.44 99 ALA A C 1
ATOM 709 O O . ALA A 1 99 ? 0.010 -1.042 -21.385 1.00 70.44 99 ALA A O 1
ATOM 710 N N . VAL A 1 100 ? -1.866 -2.164 -20.836 1.00 75.25 100 VAL A N 1
ATOM 711 C CA . VAL A 1 100 ? -2.496 -2.076 -22.152 1.00 75.25 100 VAL A CA 1
ATOM 712 C C . VAL A 1 100 ? -2.748 -0.604 -22.487 1.00 75.25 100 VAL A C 1
ATOM 714 O O . VAL A 1 100 ? -3.302 0.151 -21.676 1.00 75.25 100 VAL A O 1
ATOM 717 N N . ASP A 1 101 ? -2.337 -0.203 -23.694 1.00 78.00 101 ASP A N 1
ATOM 718 C CA . ASP A 1 101 ? -2.531 1.156 -24.197 1.00 78.00 101 ASP A CA 1
ATOM 719 C C . ASP A 1 101 ? -4.021 1.540 -24.067 1.00 78.00 101 ASP A C 1
ATOM 721 O O . ASP A 1 101 ? -4.891 0.779 -24.509 1.00 78.00 101 ASP A O 1
ATOM 725 N N . PRO A 1 102 ? -4.350 2.699 -23.462 1.00 73.69 102 PRO A N 1
ATOM 726 C CA . PRO A 1 102 ? -5.730 3.159 -23.296 1.00 73.69 102 PRO A CA 1
ATOM 727 C C . PRO A 1 102 ? -6.552 3.143 -24.579 1.00 73.69 102 PRO A C 1
ATOM 729 O O . PRO A 1 102 ? -7.763 2.954 -24.515 1.00 73.69 102 PRO A O 1
ATOM 732 N N . ARG A 1 103 ? -5.917 3.319 -25.737 1.00 80.25 103 ARG A N 1
ATOM 733 C CA . ARG A 1 103 ? -6.600 3.330 -27.031 1.00 80.25 103 ARG A CA 1
ATOM 734 C C . ARG A 1 103 ? -7.103 1.949 -27.430 1.00 80.25 103 ARG A C 1
ATOM 736 O O . ARG A 1 103 ? -8.164 1.860 -28.033 1.00 80.25 103 ARG A O 1
ATOM 743 N N . ILE A 1 104 ? -6.372 0.892 -27.070 1.00 83.19 104 ILE A N 1
ATOM 744 C CA . ILE A 1 104 ? -6.779 -0.492 -27.346 1.00 83.19 104 ILE A CA 1
ATOM 745 C C . ILE A 1 104 ? -7.962 -0.855 -26.447 1.00 83.19 104 ILE A C 1
ATOM 747 O O . ILE A 1 104 ? -8.981 -1.317 -26.945 1.00 83.19 104 ILE A O 1
ATOM 751 N N . ALA A 1 105 ? -7.868 -0.536 -25.153 1.00 80.12 105 ALA A N 1
ATOM 752 C CA . ALA A 1 105 ? -8.973 -0.743 -24.219 1.00 80.12 105 ALA A CA 1
ATOM 753 C C . ALA A 1 105 ? -10.228 0.057 -24.624 1.00 80.12 105 ALA A C 1
ATOM 755 O O . ALA A 1 105 ? -11.339 -0.457 -24.572 1.00 80.12 105 ALA A O 1
ATOM 756 N N . MET A 1 106 ? -10.076 1.306 -25.086 1.00 81.81 106 MET A N 1
ATOM 757 C CA . MET A 1 106 ? -11.211 2.083 -25.602 1.00 81.81 106 MET A CA 1
ATOM 758 C C . MET A 1 106 ? -11.836 1.477 -26.855 1.00 81.81 106 MET A C 1
ATOM 760 O O . MET A 1 106 ? -13.048 1.575 -27.008 1.00 81.81 106 MET A O 1
ATOM 764 N N . ALA A 1 107 ? -11.038 0.895 -27.753 1.00 86.00 107 ALA A N 1
ATOM 765 C CA . ALA A 1 107 ? -11.562 0.258 -28.956 1.00 86.00 107 ALA A CA 1
ATOM 766 C C . ALA A 1 107 ? -12.428 -0.962 -28.606 1.00 86.00 107 ALA A C 1
ATOM 768 O O . ALA A 1 107 ? -13.513 -1.102 -29.157 1.00 86.00 107 ALA A O 1
ATOM 769 N N . GLU A 1 108 ? -11.997 -1.772 -27.635 1.00 86.69 108 GLU A N 1
ATOM 770 C CA . GLU A 1 108 ? -12.761 -2.918 -27.127 1.00 86.69 108 GLU A CA 1
ATOM 771 C C . GLU A 1 108 ? -14.102 -2.484 -26.512 1.00 86.69 108 GLU A C 1
ATOM 773 O O . GLU A 1 108 ? -15.159 -3.005 -26.867 1.00 86.69 108 GLU A O 1
ATOM 778 N N . TRP A 1 109 ? -14.092 -1.451 -25.663 1.00 84.00 109 TRP A N 1
ATOM 779 C CA . TRP A 1 109 ? -15.323 -0.906 -25.083 1.00 84.00 109 TRP A CA 1
ATOM 780 C C . TRP A 1 109 ? -16.226 -0.215 -26.120 1.00 84.00 109 TRP A C 1
ATOM 782 O O . TRP A 1 109 ? -17.450 -0.260 -25.991 1.00 84.00 109 TRP A O 1
ATOM 792 N N . ALA A 1 110 ? -15.653 0.408 -27.153 1.00 87.06 110 ALA A N 1
ATOM 793 C CA . ALA A 1 110 ? -16.408 1.013 -28.249 1.00 87.06 110 ALA A CA 1
ATOM 794 C C . ALA A 1 110 ? -17.063 -0.040 -29.157 1.00 87.06 110 ALA A C 1
ATOM 796 O O . ALA A 1 110 ? -18.164 0.189 -29.653 1.00 87.06 110 ALA A O 1
ATOM 797 N N . GLU A 1 111 ? -16.421 -1.195 -29.348 1.00 89.06 111 GLU A N 1
ATOM 798 C CA . GLU A 1 111 ? -17.002 -2.335 -30.063 1.00 89.06 111 GLU A CA 1
ATOM 799 C C . GLU A 1 111 ? -18.120 -3.004 -29.250 1.00 89.06 111 GLU A C 1
ATOM 801 O O . GLU A 1 111 ? -19.141 -3.393 -29.815 1.00 89.06 111 GLU A O 1
ATOM 806 N N . ALA A 1 112 ? -17.979 -3.077 -27.922 1.00 85.81 112 ALA A N 1
ATOM 807 C CA . ALA A 1 112 ? -19.008 -3.619 -27.035 1.00 85.81 112 ALA A CA 1
ATOM 808 C C . ALA A 1 112 ? -20.273 -2.738 -26.943 1.00 85.81 112 ALA A C 1
ATOM 810 O O . ALA A 1 112 ? -21.367 -3.259 -26.720 1.00 85.81 112 ALA A O 1
ATOM 811 N N . PHE A 1 113 ? -20.144 -1.417 -27.126 1.00 84.75 113 PHE A N 1
ATOM 812 C CA . PHE A 1 113 ? -21.251 -0.452 -27.057 1.00 84.75 113 PHE A CA 1
ATOM 813 C C . PHE A 1 113 ? -21.291 0.480 -28.285 1.00 84.75 113 PHE A C 1
ATOM 815 O O . PHE A 1 113 ? -21.068 1.689 -28.150 1.00 84.75 113 PHE A O 1
ATOM 822 N N . PRO A 1 114 ? -21.625 -0.038 -29.481 1.00 84.62 114 PRO A N 1
ATOM 823 C CA . PRO A 1 114 ? -21.586 0.743 -30.721 1.00 84.62 114 PRO A CA 1
ATOM 824 C C . PRO A 1 114 ? -22.595 1.902 -30.733 1.00 84.62 114 PRO A C 1
ATOM 826 O O . PRO A 1 114 ? -22.331 2.951 -31.319 1.00 84.62 114 PRO A O 1
ATOM 829 N N . ASP A 1 115 ? -23.726 1.742 -30.041 1.00 88.69 115 ASP A N 1
ATOM 830 C CA . ASP A 1 115 ? -24.814 2.725 -30.017 1.00 88.69 115 ASP A CA 1
ATOM 831 C C . ASP A 1 115 ? -24.627 3.825 -28.955 1.00 88.69 115 ASP A C 1
ATOM 833 O O . ASP A 1 115 ? -25.376 4.804 -28.936 1.00 88.69 115 ASP A O 1
ATOM 837 N N . ASN A 1 116 ? -23.651 3.688 -28.045 1.00 83.00 116 ASN A N 1
ATOM 838 C CA . ASN A 1 116 ? -23.451 4.642 -26.951 1.00 83.00 116 ASN A CA 1
ATOM 839 C C . ASN A 1 116 ? -21.962 4.818 -26.574 1.00 83.00 116 ASN A C 1
ATOM 841 O O . ASN A 1 116 ? -21.475 4.201 -25.620 1.00 83.00 116 ASN A O 1
ATOM 845 N N . PRO A 1 117 ? -21.234 5.717 -27.264 1.00 81.81 117 PRO A N 1
ATOM 846 C CA . PRO A 1 117 ? -19.809 5.939 -27.016 1.00 81.81 117 PRO A CA 1
ATOM 847 C C . PRO A 1 117 ? -19.523 6.594 -25.656 1.00 81.81 117 PRO A C 1
ATOM 849 O O . PRO A 1 117 ? -18.424 6.446 -25.121 1.00 81.81 117 PRO A O 1
ATOM 852 N N . ALA A 1 118 ? -20.495 7.309 -25.078 1.00 81.06 118 ALA A N 1
ATOM 853 C CA . ALA A 1 118 ? -20.352 7.915 -23.756 1.00 81.06 118 ALA A CA 1
ATOM 854 C C . ALA A 1 118 ? -20.336 6.844 -22.653 1.00 81.06 118 ALA A C 1
ATOM 856 O O . ALA A 1 118 ? -19.526 6.920 -21.730 1.00 81.06 118 ALA A O 1
ATOM 857 N N . LEU A 1 119 ? -21.167 5.806 -22.790 1.00 81.75 119 LEU A N 1
ATOM 858 C CA . LEU A 1 119 ? -21.186 4.671 -21.869 1.00 81.75 119 LEU A CA 1
ATOM 859 C C . LEU A 1 119 ? -19.875 3.874 -21.924 1.00 81.75 119 LEU A C 1
ATOM 861 O O . LEU A 1 119 ? -19.321 3.541 -20.878 1.00 81.75 119 LEU A O 1
ATOM 865 N N . ALA A 1 12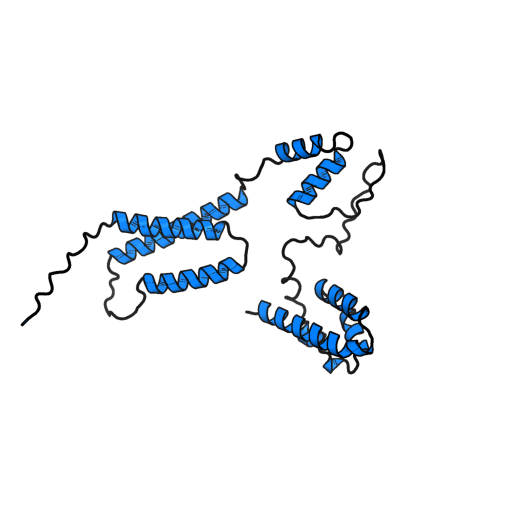0 ? -19.335 3.633 -23.123 1.00 82.00 120 ALA A N 1
ATOM 866 C CA . ALA A 1 120 ? -18.044 2.961 -23.300 1.00 82.00 120 ALA A CA 1
ATOM 867 C C . ALA A 1 120 ? -16.904 3.685 -22.557 1.00 82.00 120 ALA A C 1
ATOM 869 O O . ALA A 1 120 ? -16.089 3.059 -21.879 1.00 82.00 120 ALA A O 1
ATOM 870 N N . GLN A 1 121 ? -16.873 5.020 -22.632 1.00 81.50 121 GLN A N 1
ATOM 871 C CA . GLN A 1 121 ? -15.889 5.834 -21.912 1.00 81.50 121 GLN A CA 1
ATOM 872 C C . GLN A 1 121 ? -16.067 5.742 -20.393 1.00 81.50 121 GLN A C 1
ATOM 874 O O . GLN A 1 121 ? -15.081 5.609 -19.670 1.00 81.50 121 GLN A O 1
ATOM 879 N N . GLN A 1 122 ? -17.307 5.771 -19.901 1.00 81.00 122 GLN A N 1
ATOM 880 C CA . GLN A 1 122 ? -17.594 5.645 -18.469 1.00 81.00 122 GLN A CA 1
ATOM 881 C C . GLN A 1 122 ? -17.207 4.268 -17.921 1.00 81.00 122 GLN A C 1
ATOM 883 O O . GLN A 1 122 ? -16.626 4.193 -16.841 1.00 81.00 122 GLN A O 1
ATOM 888 N N . MET A 1 123 ? -17.463 3.194 -18.673 1.00 80.75 123 MET A N 1
ATOM 889 C CA . MET A 1 123 ? -17.069 1.835 -18.287 1.00 80.75 123 MET A CA 1
ATOM 890 C C . MET A 1 123 ? -15.547 1.675 -18.253 1.00 80.75 123 MET A C 1
ATOM 892 O O . MET A 1 123 ? -15.018 1.123 -17.291 1.00 80.75 123 MET A O 1
ATOM 896 N N . MET A 1 124 ? -14.829 2.251 -19.223 1.00 82.50 124 MET A N 1
ATOM 897 C CA . MET A 1 124 ? -13.361 2.277 -19.220 1.00 82.50 124 MET A CA 1
ATOM 898 C C . MET A 1 124 ? -12.798 3.020 -17.998 1.00 82.50 124 MET A C 1
ATOM 900 O O . MET A 1 124 ? -11.847 2.560 -17.360 1.00 82.50 124 MET A O 1
ATOM 904 N N . VAL A 1 125 ? -13.397 4.159 -17.633 1.00 81.44 125 VAL A N 1
ATOM 905 C CA . VAL A 1 125 ? -13.012 4.908 -16.428 1.00 81.44 125 VAL A CA 1
ATOM 906 C C . VAL A 1 125 ? -13.319 4.096 -15.171 1.00 81.44 125 VAL A C 1
ATOM 908 O O . VAL A 1 125 ? -12.462 4.007 -14.290 1.00 81.44 125 VAL A O 1
ATOM 911 N N . TYR A 1 126 ? -14.494 3.469 -15.096 1.00 80.06 126 TYR A N 1
ATOM 912 C CA . TYR A 1 126 ? -14.896 2.634 -13.968 1.00 80.06 126 TYR A CA 1
ATOM 913 C C . TYR A 1 126 ? -13.950 1.447 -13.768 1.00 80.06 126 TYR A C 1
ATOM 915 O O . TYR A 1 126 ? -13.474 1.233 -12.658 1.00 80.06 126 TYR A O 1
ATOM 923 N N . GLU A 1 127 ? -13.604 0.722 -14.830 1.00 80.50 127 GLU A N 1
ATOM 924 C CA . GLU A 1 127 ? -12.677 -0.412 -14.769 1.00 80.50 127 GLU A CA 1
ATOM 925 C C . GLU A 1 127 ? -11.300 0.006 -14.227 1.00 80.50 127 GLU A C 1
ATOM 927 O O . GLU A 1 127 ? -10.716 -0.674 -13.384 1.00 80.50 127 GLU A O 1
ATOM 932 N N . ARG A 1 128 ? -10.789 1.161 -14.668 1.00 74.25 128 ARG A N 1
ATOM 933 C CA . ARG A 1 128 ? -9.444 1.633 -14.300 1.00 74.25 128 ARG A CA 1
ATOM 934 C C . ARG A 1 128 ? -9.359 2.267 -12.925 1.00 74.25 128 ARG A C 1
ATOM 936 O O . ARG A 1 128 ? -8.321 2.189 -12.273 1.00 74.25 128 ARG A O 1
ATOM 943 N N . THR A 1 129 ? -10.408 2.965 -12.518 1.00 78.75 129 THR A N 1
ATOM 944 C CA . THR A 1 129 ? -10.377 3.799 -11.311 1.00 78.75 129 THR A CA 1
ATOM 945 C C . THR A 1 129 ? -11.213 3.221 -10.177 1.00 78.75 129 THR A C 1
ATOM 947 O O . THR A 1 129 ? -11.072 3.658 -9.037 1.00 78.75 129 THR A O 1
ATOM 950 N N . ALA A 1 130 ? -12.079 2.246 -10.470 1.00 68.62 130 ALA A N 1
ATOM 951 C CA . ALA A 1 130 ? -13.144 1.779 -9.586 1.00 68.62 130 ALA A CA 1
ATOM 952 C C . ALA A 1 130 ? -14.035 2.920 -9.047 1.00 68.62 130 ALA A C 1
ATOM 954 O O . ALA A 1 130 ? -14.754 2.733 -8.061 1.00 68.62 130 ALA A O 1
ATOM 955 N N . LEU A 1 131 ? -13.994 4.102 -9.678 1.00 70.56 131 LEU A N 1
ATOM 956 C CA . LEU A 1 131 ? -14.860 5.231 -9.372 1.00 70.56 131 LEU A CA 1
ATOM 957 C C . LEU A 1 131 ? -16.159 5.030 -10.133 1.00 70.56 131 LEU A C 1
ATOM 959 O O . LEU A 1 131 ? -16.165 5.041 -11.362 1.00 70.56 131 LEU A O 1
ATOM 963 N N . VAL A 1 132 ? -17.253 4.838 -9.400 1.00 63.44 132 VAL A N 1
ATOM 964 C CA . VAL A 1 132 ? -18.594 4.913 -9.980 1.00 63.44 132 VAL A CA 1
ATOM 965 C C . VAL A 1 132 ? -18.849 6.397 -10.259 1.00 63.44 132 VAL A C 1
ATOM 967 O O . VAL A 1 132 ? -18.872 7.171 -9.298 1.00 63.44 132 VAL A O 1
ATOM 970 N N . PRO A 1 133 ? -18.994 6.833 -11.523 1.00 57.56 133 PRO A N 1
ATOM 971 C CA . PRO A 1 133 ? -19.422 8.198 -11.785 1.00 57.56 133 PRO A CA 1
ATOM 972 C C . PRO A 1 133 ? -20.781 8.425 -11.108 1.00 57.56 133 PRO A C 1
ATOM 974 O O . PRO A 1 133 ? -21.657 7.560 -11.171 1.00 57.56 133 PRO A O 1
ATOM 977 N N . GLY A 1 134 ? -20.913 9.550 -10.398 1.00 47.66 134 GLY A N 1
ATOM 978 C CA . GLY A 1 134 ? -22.132 9.909 -9.675 1.00 47.66 134 GLY A CA 1
ATOM 979 C C . GLY A 1 134 ? -23.352 9.849 -10.592 1.00 47.66 134 GLY A C 1
ATOM 980 O O . GLY A 1 134 ? -23.324 10.414 -11.679 1.00 47.66 134 GLY A O 1
ATOM 981 N N . GLU A 1 135 ? -24.367 9.117 -10.128 1.00 45.12 135 GLU A N 1
ATOM 982 C CA . GLU A 1 135 ? -25.650 8.833 -10.779 1.00 45.12 135 GLU A CA 1
ATOM 983 C C . GLU A 1 135 ? -25.562 8.344 -12.230 1.00 45.12 135 GLU A C 1
ATOM 985 O O . GLU A 1 135 ? -25.622 9.099 -13.199 1.00 45.12 135 GLU A O 1
ATOM 990 N N . ILE A 1 136 ? -25.556 7.018 -12.386 1.00 46.66 136 ILE A N 1
ATOM 991 C CA . ILE A 1 136 ? -25.964 6.398 -13.643 1.00 46.66 136 ILE A CA 1
ATOM 992 C C . ILE A 1 136 ? -27.483 6.579 -13.785 1.00 46.66 136 ILE A C 1
ATOM 994 O O . ILE A 1 136 ? -28.269 5.670 -13.516 1.00 46.66 136 ILE A O 1
ATOM 998 N N . ALA A 1 137 ? -27.919 7.766 -14.200 1.00 42.56 137 ALA A N 1
ATOM 999 C CA . ALA A 1 137 ? -29.200 7.902 -14.867 1.00 42.56 137 ALA A CA 1
ATOM 1000 C C . ALA A 1 137 ? -29.029 7.247 -16.241 1.00 42.56 137 ALA A C 1
ATOM 1002 O O . ALA A 1 137 ? -28.494 7.849 -17.171 1.00 42.56 137 ALA A O 1
ATOM 1003 N N . PHE A 1 138 ? -29.430 5.978 -16.359 1.00 47.09 138 PHE A N 1
ATOM 1004 C CA . PHE A 1 138 ? -29.580 5.307 -17.649 1.00 47.09 138 PHE A CA 1
ATOM 1005 C C . PHE A 1 138 ? -30.725 5.982 -18.419 1.00 47.09 138 PHE A C 1
ATOM 1007 O O . PHE A 1 138 ? -31.838 5.466 -18.502 1.00 47.09 138 PHE A O 1
ATOM 1014 N N . GLY A 1 139 ? -30.464 7.181 -18.936 1.00 45.62 139 GLY A N 1
ATOM 1015 C CA . GLY A 1 139 ? -31.338 7.865 -19.867 1.00 45.62 139 GLY A CA 1
ATOM 1016 C C . GLY A 1 139 ? -31.379 7.058 -21.154 1.00 45.62 139 GLY A C 1
ATOM 1017 O O . GLY A 1 139 ? -30.362 6.848 -21.816 1.00 45.62 139 GLY A O 1
ATOM 1018 N N . THR A 1 140 ? -32.560 6.566 -21.501 1.00 42.12 140 THR A N 1
ATOM 1019 C CA . THR A 1 140 ? -32.824 5.982 -22.811 1.00 42.12 140 THR A CA 1
ATOM 1020 C C . THR A 1 140 ? -32.568 7.039 -23.886 1.00 42.12 140 THR A C 1
ATOM 1022 O O . THR A 1 140 ? -33.290 8.024 -23.941 1.00 42.12 140 THR A O 1
ATOM 1025 N N . ALA A 1 141 ? -31.545 6.810 -24.713 1.00 44.88 141 ALA A N 1
ATOM 1026 C CA . ALA A 1 141 ? -31.273 7.434 -26.011 1.00 44.88 141 ALA A CA 1
ATOM 1027 C C . ALA A 1 141 ? -31.459 8.969 -26.130 1.00 44.88 141 ALA A C 1
ATOM 1029 O O . ALA A 1 141 ? -32.554 9.457 -26.388 1.00 44.88 141 ALA A O 1
ATOM 1030 N N . GLY A 1 142 ? -30.340 9.709 -26.125 1.00 51.22 142 GLY A N 1
ATOM 1031 C CA . GLY A 1 142 ? -30.237 11.008 -26.813 1.00 51.22 142 GLY A CA 1
ATOM 1032 C C . GLY A 1 142 ? -30.092 12.266 -25.952 1.00 51.22 142 GLY A C 1
ATOM 1033 O O . GLY A 1 142 ? -29.873 13.336 -26.517 1.00 51.22 142 GLY A O 1
ATOM 1034 N N . GLU A 1 143 ? -30.155 12.174 -24.625 1.00 46.19 143 GLU A N 1
ATOM 1035 C CA . GLU A 1 143 ? -29.968 13.342 -23.755 1.00 46.19 143 GLU A CA 1
ATOM 1036 C C . GLU A 1 143 ? -28.472 13.5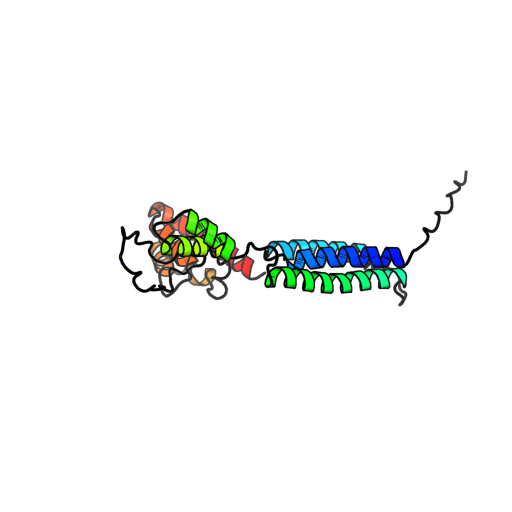87 -23.472 1.00 46.19 143 GLU A C 1
ATOM 1038 O O . GLU A 1 143 ? -27.735 12.672 -23.097 1.00 46.19 143 GLU A O 1
ATOM 1043 N N . ALA A 1 144 ? -28.006 14.825 -23.666 1.00 44.41 144 ALA A N 1
ATOM 1044 C CA . ALA A 1 144 ? -26.630 15.216 -23.362 1.00 44.41 144 ALA A CA 1
ATOM 1045 C C . ALA A 1 144 ? -26.341 15.064 -21.854 1.00 44.41 144 ALA A C 1
ATOM 1047 O O . ALA A 1 144 ? -27.211 15.392 -21.042 1.00 44.41 144 ALA A O 1
ATOM 1048 N N . PRO A 1 145 ? -25.135 14.610 -21.456 1.00 50.22 145 PRO A N 1
ATOM 1049 C CA . PRO A 1 145 ? -24.819 14.371 -20.053 1.00 50.22 145 PRO A CA 1
ATOM 1050 C C . PRO A 1 145 ? -24.961 15.668 -19.255 1.00 50.22 145 PRO A C 1
ATOM 1052 O O . PRO A 1 145 ? -24.268 16.658 -19.505 1.00 50.22 145 PRO A O 1
ATOM 1055 N N . THR A 1 146 ? -25.895 15.662 -18.307 1.00 44.28 146 THR A N 1
ATOM 1056 C CA . THR A 1 146 ? -26.085 16.752 -17.354 1.00 44.28 146 THR A CA 1
ATOM 1057 C C . THR A 1 146 ? -24.844 16.833 -16.468 1.00 44.28 146 THR A C 1
ATOM 1059 O O . THR A 1 146 ? -24.266 15.812 -16.100 1.00 44.28 146 THR A O 1
ATOM 1062 N N . ALA A 1 147 ? -24.390 18.058 -16.207 1.00 43.00 147 ALA A N 1
ATOM 1063 C CA . ALA A 1 147 ? -23.133 18.350 -15.532 1.00 43.00 147 ALA A CA 1
ATOM 1064 C C . ALA A 1 147 ? -22.918 17.501 -14.267 1.00 43.00 147 ALA A C 1
ATOM 1066 O O . ALA A 1 147 ? -23.793 17.394 -13.410 1.00 43.00 147 ALA A O 1
ATOM 1067 N N . VAL A 1 148 ? -21.716 16.931 -14.169 1.00 45.34 148 VAL A N 1
ATOM 1068 C CA . VAL A 1 148 ? -21.256 16.116 -13.044 1.00 45.34 148 VAL A CA 1
ATOM 1069 C C . VAL A 1 148 ? -21.209 16.984 -11.783 1.00 45.34 148 VAL A C 1
ATOM 1071 O O . VAL A 1 148 ? -20.283 17.775 -11.612 1.00 45.34 148 VAL A O 1
ATOM 1074 N N . ASN A 1 149 ? -22.187 16.834 -10.889 1.00 43.06 149 ASN A N 1
ATOM 1075 C CA . ASN A 1 149 ? -22.057 17.300 -9.511 1.00 43.06 149 ASN A CA 1
ATOM 1076 C C . ASN A 1 149 ? -21.310 16.224 -8.722 1.00 43.06 149 ASN A C 1
ATOM 1078 O O . ASN A 1 149 ? -21.863 15.188 -8.360 1.00 43.06 149 ASN A O 1
ATOM 1082 N N . LEU A 1 150 ? -20.018 16.458 -8.504 1.00 43.41 150 LEU A N 1
ATOM 1083 C CA . LEU A 1 150 ? -19.228 15.694 -7.548 1.00 43.41 150 LEU A CA 1
ATOM 1084 C C . LEU A 1 150 ? -19.629 16.158 -6.145 1.00 43.41 150 LEU A C 1
ATOM 1086 O O . LEU A 1 150 ? -19.023 17.081 -5.603 1.00 43.41 150 LEU A O 1
ATOM 1090 N N . ASP A 1 151 ? -20.650 15.537 -5.559 1.00 41.59 151 ASP A N 1
ATOM 1091 C CA . ASP A 1 151 ? -20.874 15.672 -4.124 1.00 41.59 151 ASP A CA 1
ATOM 1092 C C . ASP A 1 151 ? -19.658 15.094 -3.391 1.00 41.59 151 ASP A C 1
ATOM 1094 O O . ASP A 1 151 ? -19.307 13.916 -3.519 1.00 41.59 151 ASP A O 1
ATOM 1098 N N . ALA A 1 152 ? -18.989 15.947 -2.615 1.00 47.88 152 ALA A N 1
ATOM 1099 C CA . ALA A 1 152 ? -17.750 15.632 -1.906 1.00 47.88 152 ALA A CA 1
ATOM 1100 C C . ALA A 1 152 ? -17.880 14.448 -0.921 1.00 47.88 152 ALA A C 1
ATOM 1102 O O . ALA A 1 152 ? -16.870 13.897 -0.494 1.00 47.88 152 ALA A O 1
ATOM 1103 N N . GLY A 1 153 ? -19.108 14.031 -0.584 1.00 46.38 153 GLY A N 1
ATOM 1104 C CA . GLY A 1 153 ? -19.389 12.899 0.302 1.00 46.38 153 GLY A CA 1
ATOM 1105 C C . GLY A 1 153 ? -19.485 11.528 -0.382 1.00 46.38 153 GLY A C 1
ATOM 1106 O O . GLY A 1 153 ? -19.338 10.509 0.290 1.00 46.38 153 GLY A O 1
ATOM 1107 N N . THR A 1 154 ? -19.716 11.462 -1.698 1.00 46.16 154 THR A N 1
ATOM 1108 C CA . THR A 1 154 ? -19.927 10.198 -2.440 1.00 46.16 154 THR A CA 1
ATOM 1109 C C . THR A 1 154 ? -18.790 9.845 -3.393 1.00 46.16 154 THR A C 1
ATOM 1111 O O . THR A 1 154 ? -18.692 8.693 -3.815 1.00 46.16 154 THR A O 1
ATOM 1114 N N . ALA A 1 155 ? -17.847 10.763 -3.632 1.00 43.38 155 ALA A N 1
ATOM 1115 C CA . ALA A 1 155 ? -16.562 10.487 -4.282 1.00 43.38 155 ALA A CA 1
ATOM 1116 C C . ALA A 1 155 ? -15.574 9.728 -3.365 1.00 43.38 155 ALA A C 1
ATOM 1118 O O . ALA A 1 155 ? -14.361 9.929 -3.428 1.00 43.38 155 ALA A O 1
ATOM 1119 N N . ALA A 1 156 ? -16.087 8.846 -2.504 1.00 46.44 156 ALA A N 1
ATOM 1120 C CA . ALA A 1 156 ? -15.282 7.906 -1.745 1.00 46.44 156 ALA A CA 1
ATOM 1121 C C . ALA A 1 156 ? -14.751 6.848 -2.717 1.00 46.44 156 ALA A C 1
ATOM 1123 O O . ALA A 1 156 ? -15.384 5.825 -2.996 1.00 46.44 156 ALA A O 1
ATOM 1124 N N . SER A 1 157 ? -13.579 7.134 -3.273 1.00 43.59 157 SER A N 1
ATOM 1125 C CA . SER A 1 157 ? -12.743 6.166 -3.959 1.00 43.59 157 SER A CA 1
ATOM 1126 C C . SER A 1 157 ? -12.674 4.882 -3.127 1.00 43.59 157 SER A C 1
ATOM 1128 O O . SER A 1 157 ? -12.246 4.874 -1.974 1.00 43.59 157 SER A O 1
ATOM 1130 N N . ARG A 1 158 ? -13.058 3.746 -3.719 1.00 44.69 158 ARG A N 1
ATOM 1131 C CA . ARG A 1 158 ? -12.835 2.404 -3.143 1.00 44.69 158 ARG A CA 1
ATOM 1132 C C . ARG A 1 158 ? -11.344 2.019 -3.129 1.00 44.69 158 ARG A C 1
ATOM 1134 O O . ARG A 1 158 ? -11.001 0.842 -3.188 1.00 44.69 158 ARG A O 1
ATOM 1141 N N . GLN A 1 159 ? -10.441 2.995 -3.096 1.00 42.56 159 GLN A N 1
ATOM 1142 C CA . GLN A 1 159 ? -9.001 2.798 -3.094 1.00 42.56 159 GLN A CA 1
ATOM 1143 C C . GLN A 1 159 ? -8.479 3.037 -1.678 1.00 42.56 159 GLN A C 1
ATOM 1145 O O . GLN A 1 159 ? -8.159 4.153 -1.302 1.00 42.56 159 GLN A O 1
ATOM 1150 N N . ALA A 1 160 ? -8.420 1.957 -0.895 1.00 42.41 160 ALA A N 1
ATOM 1151 C CA . ALA A 1 160 ? -7.574 1.827 0.296 1.00 42.41 160 ALA A CA 1
ATOM 1152 C C . ALA A 1 160 ? -7.669 2.940 1.373 1.00 42.41 160 ALA A C 1
ATOM 1154 O O . ALA A 1 160 ? -6.683 3.214 2.048 1.00 42.41 160 ALA A O 1
ATOM 1155 N N . VAL A 1 161 ? -8.852 3.530 1.596 1.00 47.06 161 VAL A N 1
ATOM 1156 C CA . VAL A 1 161 ? -9.120 4.482 2.706 1.00 47.06 161 VAL A CA 1
ATOM 1157 C C . VAL A 1 161 ? -9.708 3.783 3.944 1.00 47.06 161 VAL A C 1
ATOM 1159 O O . VAL A 1 161 ? -10.271 4.427 4.819 1.00 47.06 161 VAL A O 1
ATOM 1162 N N . LEU A 1 162 ? -9.611 2.454 4.056 1.00 49.09 162 LEU A N 1
ATOM 1163 C CA . LEU A 1 162 ? -10.212 1.756 5.203 1.00 49.09 162 LEU A CA 1
ATOM 1164 C C . LEU A 1 162 ? -9.520 2.057 6.548 1.00 49.09 162 LEU A C 1
ATOM 1166 O O . LEU A 1 162 ? -10.142 1.817 7.574 1.00 49.09 162 LEU A O 1
ATOM 1170 N N . PHE A 1 163 ? -8.304 2.621 6.552 1.00 52.53 163 PHE A N 1
ATOM 1171 C CA . PHE A 1 163 ? -7.496 2.824 7.772 1.00 52.53 163 PHE A CA 1
ATOM 1172 C C . PHE A 1 163 ? -6.656 4.114 7.739 1.00 52.53 163 PHE A C 1
ATOM 1174 O O . PHE A 1 163 ? -5.500 4.136 8.134 1.00 52.53 163 PHE A O 1
ATOM 1181 N N . SER A 1 164 ? -7.162 5.181 7.114 1.00 49.16 164 SER A N 1
ATOM 1182 C CA . SER A 1 164 ? -6.483 6.493 7.158 1.00 49.16 164 SER A CA 1
ATOM 1183 C C . SER A 1 164 ? -7.430 7.630 7.534 1.00 49.16 164 SER A C 1
ATOM 1185 O O . SER A 1 164 ? -7.026 8.791 7.529 1.00 49.16 164 SER A O 1
ATOM 1187 N N . SER A 1 165 ? -8.695 7.319 7.833 1.00 57.06 165 SER A N 1
ATOM 1188 C CA . SER A 1 165 ? -9.712 8.318 8.172 1.00 57.06 165 SER A CA 1
ATOM 1189 C C . SER A 1 165 ? -9.831 8.592 9.673 1.00 57.06 165 SER A C 1
ATOM 1191 O O . SER A 1 165 ? -10.645 9.429 10.053 1.00 57.06 165 SER A O 1
ATOM 1193 N N . LEU A 1 166 ? -9.087 7.870 10.519 1.00 62.53 166 LEU A N 1
ATOM 1194 C CA . LEU A 1 166 ? -9.147 7.998 11.980 1.00 62.53 166 LEU A CA 1
ATOM 1195 C C . LEU A 1 166 ? -7.981 8.797 12.576 1.00 62.53 166 LEU A C 1
ATOM 1197 O O . LEU A 1 166 ? -8.142 9.333 13.664 1.00 62.53 166 LEU A O 1
ATOM 1201 N N . SER A 1 167 ? -6.883 9.001 11.842 1.00 61.75 167 SER A N 1
ATOM 1202 C CA . SER A 1 167 ? -5.627 9.610 12.327 1.00 61.75 167 SER A CA 1
ATOM 1203 C C . SER A 1 167 ? -5.700 11.037 12.911 1.00 61.75 167 SER A C 1
ATOM 1205 O O . SER A 1 167 ? -4.691 11.568 13.367 1.00 61.75 167 SER A O 1
ATOM 1207 N N . GLY A 1 168 ? -6.874 11.677 12.931 1.00 70.12 168 GLY A N 1
ATOM 1208 C CA . GLY A 1 168 ? -7.115 12.956 13.615 1.00 70.12 168 GLY A CA 1
ATOM 1209 C C . GLY A 1 168 ? -8.402 13.002 14.445 1.00 70.12 168 GLY A C 1
ATOM 1210 O O . GLY A 1 168 ? -8.797 14.075 14.906 1.00 70.12 168 GLY A O 1
ATOM 1211 N N . PHE A 1 169 ? -9.086 11.871 14.605 1.00 79.50 169 PHE A N 1
ATOM 1212 C CA . PHE A 1 169 ? -10.322 11.756 15.364 1.00 79.50 169 PHE A CA 1
ATOM 1213 C C . PHE A 1 169 ? -10.116 10.726 16.472 1.00 79.50 169 PHE A C 1
ATOM 1215 O O . PHE A 1 169 ? -10.180 9.535 16.203 1.00 79.50 169 PHE A O 1
ATOM 1222 N N . GLU A 1 170 ? -9.895 11.213 17.698 1.00 86.75 170 GLU A N 1
ATOM 1223 C CA . GLU A 1 170 ? -9.803 10.407 18.927 1.00 86.75 170 GLU A CA 1
ATOM 1224 C C . GLU A 1 170 ? -11.156 9.724 19.188 1.00 86.75 170 GLU A C 1
ATOM 1226 O O . GLU A 1 170 ? -12.016 10.247 19.909 1.00 86.75 170 GLU A O 1
ATOM 1231 N N . ALA A 1 171 ? -11.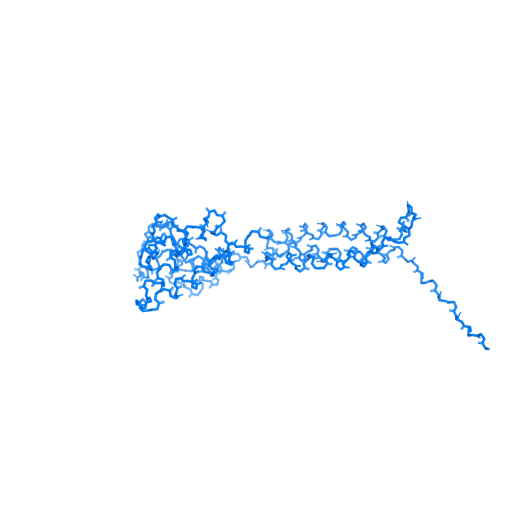408 8.606 18.508 1.00 85.69 171 ALA A N 1
ATOM 1232 C CA . ALA A 1 171 ? -12.697 7.932 18.508 1.00 85.69 171 ALA A CA 1
ATOM 1233 C C . ALA A 1 171 ? -12.960 7.317 19.878 1.00 85.69 171 ALA A C 1
ATOM 1235 O O . ALA A 1 171 ? -14.082 7.426 20.375 1.00 85.69 171 ALA A O 1
ATOM 1236 N N . CYS A 1 172 ? -11.923 6.757 20.504 1.00 89.75 172 CYS A N 1
ATOM 1237 C CA . CYS A 1 172 ? -11.998 6.209 21.854 1.00 89.75 172 CYS A CA 1
ATOM 1238 C C . CYS A 1 172 ? -12.474 7.248 22.869 1.00 89.75 172 CYS A C 1
ATOM 1240 O O . CYS A 1 172 ? -13.553 7.121 23.439 1.00 89.75 172 CYS A O 1
ATOM 1242 N N . ASP A 1 173 ? -11.740 8.343 23.039 1.00 90.81 173 ASP A N 1
ATOM 1243 C CA . ASP A 1 173 ? -12.060 9.312 24.095 1.00 90.81 173 ASP A CA 1
ATOM 1244 C C . ASP A 1 173 ? -13.374 10.070 23.834 1.00 90.81 173 ASP A C 1
ATOM 1246 O O . ASP A 1 173 ? -14.071 10.526 24.754 1.00 90.81 173 ASP A O 1
ATOM 1250 N N . ARG A 1 174 ? -13.746 10.247 22.562 1.00 89.56 174 ARG A N 1
ATOM 1251 C CA . ARG A 1 174 ? -14.962 10.986 22.198 1.00 89.56 174 ARG A CA 1
ATOM 1252 C C . ARG A 1 174 ? -16.226 10.145 22.237 1.00 89.56 174 ARG A C 1
ATOM 1254 O O . ARG A 1 174 ? -17.283 10.720 22.500 1.00 89.56 174 ARG A O 1
ATOM 1261 N N . LEU A 1 175 ? -16.135 8.846 21.962 1.00 91.69 175 LEU A N 1
ATOM 1262 C CA . LEU A 1 175 ? -17.281 7.942 21.830 1.00 91.69 175 LEU A CA 1
ATOM 1263 C C . LEU A 1 175 ? -17.341 6.888 22.944 1.00 91.69 175 LEU A C 1
ATOM 1265 O O . LEU A 1 175 ? -18.043 5.889 22.784 1.00 91.69 175 LEU A O 1
ATOM 1269 N N . ASP A 1 176 ? -16.626 7.108 24.049 1.00 93.19 176 ASP A N 1
ATOM 1270 C CA . ASP A 1 176 ? -16.691 6.275 25.250 1.00 93.19 176 ASP A CA 1
ATOM 1271 C C . ASP A 1 176 ? -18.141 6.183 25.776 1.00 93.19 176 ASP A C 1
ATOM 1273 O O . ASP A 1 176 ? -18.731 7.214 26.131 1.00 93.19 176 ASP A O 1
ATOM 1277 N N . PRO A 1 177 ? -18.748 4.979 25.818 1.00 90.69 177 PRO A N 1
ATOM 1278 C CA . PRO A 1 177 ? -20.107 4.800 26.319 1.00 90.69 177 PRO A CA 1
ATOM 1279 C C . PRO A 1 177 ? -20.279 5.238 27.781 1.00 90.69 177 PRO A C 1
ATOM 1281 O O . PRO A 1 177 ? -21.360 5.723 28.133 1.00 90.69 177 PRO A O 1
ATOM 1284 N N . ASP A 1 178 ? -19.236 5.152 28.611 1.00 92.31 178 ASP A N 1
ATOM 1285 C CA . ASP A 1 178 ? -19.303 5.523 30.030 1.00 92.31 178 ASP A CA 1
ATOM 1286 C C . ASP A 1 178 ? -19.473 7.041 30.220 1.00 92.31 178 ASP A C 1
ATOM 1288 O O . ASP A 1 178 ? -20.000 7.506 31.235 1.00 92.31 178 ASP A O 1
ATOM 1292 N N . ARG A 1 179 ? -19.109 7.839 29.209 1.00 92.94 179 ARG A N 1
ATOM 1293 C CA . ARG A 1 179 ? -19.204 9.304 29.235 1.00 92.94 179 ARG A CA 1
ATOM 1294 C C . ARG A 1 179 ? -20.635 9.832 29.107 1.00 92.94 179 ARG A C 1
ATOM 1296 O O . ARG A 1 179 ? -20.921 10.931 29.587 1.00 92.94 179 ARG A O 1
ATOM 1303 N N . PHE A 1 180 ? -21.523 9.106 28.428 1.00 90.88 180 PHE A N 1
ATOM 1304 C CA . PHE A 1 180 ? -22.852 9.611 28.049 1.00 90.88 180 PHE A CA 1
ATOM 1305 C C . PHE A 1 180 ? -23.991 9.082 28.925 1.00 90.88 180 PHE A C 1
ATOM 1307 O O . PHE A 1 180 ? -25.099 9.615 28.864 1.00 90.88 180 PHE A O 1
ATOM 1314 N N . GLY A 1 181 ? -23.732 8.076 29.763 1.00 87.62 181 GLY A N 1
ATOM 1315 C CA . GLY A 1 181 ? -24.662 7.560 30.770 1.00 87.62 181 GLY A CA 1
ATOM 1316 C C . GLY A 1 181 ? -25.852 6.759 30.228 1.00 87.62 181 GLY A C 1
ATOM 1317 O O . GLY A 1 181 ? -26.352 5.896 30.946 1.00 87.62 181 GLY A O 1
ATOM 1318 N N . THR A 1 182 ? -26.296 6.993 28.986 1.00 93.25 182 THR A N 1
ATOM 1319 C CA . THR A 1 182 ? -27.319 6.173 28.316 1.00 93.25 182 THR A CA 1
ATOM 1320 C C . THR A 1 182 ? -26.901 5.765 26.895 1.00 93.25 182 THR A C 1
ATOM 1322 O O . THR A 1 182 ? -26.207 6.530 26.217 1.00 93.25 182 THR A O 1
ATOM 1325 N N . PRO A 1 183 ? -27.340 4.587 26.407 1.00 91.00 183 PRO A N 1
ATOM 1326 C CA . PRO A 1 183 ? -27.032 4.102 25.057 1.00 91.00 183 PRO A CA 1
ATOM 1327 C C . PRO A 1 183 ? -27.484 5.062 23.949 1.00 91.00 183 PRO A C 1
ATOM 1329 O O . PRO A 1 183 ? -26.780 5.262 22.961 1.00 91.00 183 PRO A O 1
ATOM 1332 N N . GLU A 1 184 ? -28.640 5.702 24.120 1.00 91.81 184 GLU A N 1
ATOM 1333 C CA . GLU A 1 184 ? -29.208 6.633 23.143 1.00 91.81 184 GLU A CA 1
ATOM 1334 C C . GLU A 1 184 ? -28.398 7.929 23.079 1.00 91.81 184 GLU A C 1
ATOM 1336 O O . GLU A 1 184 ? -28.194 8.489 22.001 1.00 91.81 184 GLU A O 1
ATOM 1341 N N . ALA A 1 185 ? -27.898 8.398 24.227 1.00 91.88 185 ALA A N 1
ATOM 1342 C CA . ALA A 1 185 ? -27.024 9.562 24.290 1.00 91.88 185 ALA A CA 1
ATOM 1343 C C . ALA A 1 185 ? -25.674 9.282 23.613 1.00 91.88 185 ALA A C 1
ATOM 1345 O O . ALA A 1 185 ? -25.159 10.154 22.905 1.00 91.88 185 ALA A O 1
ATOM 1346 N N . THR A 1 186 ? -25.146 8.062 23.761 1.00 91.81 186 THR A N 1
ATOM 1347 C CA . THR A 1 186 ? -23.954 7.605 23.038 1.00 91.81 186 THR A CA 1
ATOM 1348 C C . THR A 1 186 ? -24.222 7.545 21.537 1.00 91.81 186 THR A C 1
ATOM 1350 O O . THR A 1 186 ? -23.478 8.149 20.771 1.00 91.81 186 THR A O 1
ATOM 1353 N N . LEU A 1 187 ? -25.317 6.923 21.087 1.00 92.06 187 LEU A N 1
ATOM 1354 C CA . LEU A 1 187 ? -25.671 6.865 19.662 1.00 92.06 187 LEU A CA 1
ATOM 1355 C C . LEU A 1 187 ? -25.836 8.267 19.049 1.00 92.06 187 LEU A C 1
ATOM 1357 O O . LEU A 1 187 ? -25.331 8.541 17.960 1.00 92.06 187 LEU A O 1
ATOM 1361 N N . ALA A 1 188 ? -26.465 9.194 19.772 1.00 92.19 188 ALA A N 1
ATOM 1362 C CA . ALA A 1 188 ? -26.576 10.585 19.344 1.00 92.19 188 ALA A CA 1
ATOM 1363 C C . ALA A 1 188 ? -25.207 11.286 19.232 1.00 92.19 188 ALA A C 1
ATOM 1365 O O . ALA A 1 188 ? -25.050 12.200 18.420 1.00 92.19 188 ALA A O 1
ATOM 1366 N N . ALA A 1 189 ? -24.209 10.874 20.022 1.00 91.19 189 ALA A N 1
ATOM 1367 C CA . ALA A 1 189 ? -22.844 11.385 19.922 1.00 91.19 189 ALA A CA 1
ATOM 1368 C C . ALA A 1 189 ? -22.121 10.888 18.659 1.00 91.19 189 ALA A C 1
ATOM 1370 O O . ALA A 1 189 ? -21.395 11.674 18.051 1.00 91.19 189 ALA A O 1
ATOM 1371 N N . TYR A 1 190 ? -22.383 9.655 18.204 1.00 88.94 190 TYR A N 1
ATOM 1372 C CA . TYR A 1 190 ? -21.839 9.121 16.942 1.00 88.94 190 TYR A CA 1
ATOM 1373 C C . TYR A 1 190 ? -22.272 9.940 15.713 1.00 88.94 190 TYR A C 1
ATOM 1375 O O . TYR A 1 190 ? -21.546 9.993 14.723 1.00 88.94 190 TYR A O 1
ATOM 1383 N N . GLY A 1 191 ? -23.442 10.583 15.766 1.00 87.44 191 GLY A N 1
ATOM 1384 C CA . GLY A 1 191 ? -23.963 11.436 14.692 1.00 87.44 191 GLY A CA 1
ATOM 1385 C C . GLY A 1 191 ? -23.670 12.933 14.848 1.00 87.44 191 GLY A C 1
ATOM 1386 O O . GLY A 1 191 ? -24.132 13.727 14.030 1.00 87.44 191 GLY A O 1
ATOM 1387 N N . ARG A 1 192 ? -22.960 13.361 15.901 1.00 87.50 192 ARG A N 1
ATOM 1388 C CA . ARG A 1 192 ? -22.766 14.788 16.197 1.00 87.50 192 ARG A CA 1
ATOM 1389 C C . ARG A 1 192 ? -21.521 15.346 15.500 1.00 87.50 192 ARG A C 1
ATOM 1391 O O . ARG A 1 192 ? -20.420 14.841 15.686 1.00 87.50 192 ARG A O 1
ATOM 1398 N N . GLY A 1 193 ? -21.684 16.473 14.805 1.00 83.81 193 GLY A N 1
ATOM 1399 C CA . GLY A 1 193 ? -20.593 17.190 14.136 1.00 83.81 193 GLY A CA 1
ATOM 1400 C C . GLY A 1 193 ? -20.359 16.685 12.714 1.00 83.81 193 GLY A C 1
ATOM 1401 O O . GLY A 1 193 ? -21.318 16.352 12.027 1.00 83.81 193 GLY A O 1
ATOM 1402 N N . ASP A 1 194 ? -19.096 16.637 12.294 1.00 81.75 194 ASP A N 1
ATOM 1403 C CA . ASP A 1 194 ? -18.678 16.071 11.004 1.00 81.75 194 ASP A CA 1
ATOM 1404 C C . ASP A 1 194 ? -17.757 14.857 11.243 1.00 81.75 194 ASP A C 1
ATOM 1406 O O . ASP A 1 194 ? -16.533 14.961 11.126 1.00 81.75 194 ASP A O 1
ATOM 1410 N N . PRO A 1 195 ? -18.306 13.729 11.741 1.00 85.88 195 PRO A N 1
ATOM 1411 C CA . PRO A 1 195 ? -17.500 12.562 12.068 1.00 85.88 195 PRO A CA 1
ATOM 1412 C C . PRO A 1 195 ? -17.014 11.862 10.787 1.00 85.88 195 PRO A C 1
ATOM 1414 O O . PRO A 1 195 ? -17.712 11.898 9.768 1.00 85.88 195 PRO A O 1
ATOM 1417 N N . PRO A 1 196 ? -15.864 11.161 10.830 1.00 85.75 196 PRO A N 1
ATOM 1418 C CA . PRO A 1 196 ? -15.354 10.407 9.689 1.00 85.75 196 PRO A CA 1
ATOM 1419 C C . PRO A 1 196 ? -16.390 9.432 9.114 1.00 85.75 196 PRO A C 1
ATOM 1421 O O . PRO A 1 196 ? -17.213 8.869 9.842 1.00 85.75 196 PRO A O 1
ATOM 1424 N N . ALA A 1 197 ? -16.309 9.163 7.808 1.00 83.75 197 ALA A N 1
ATOM 1425 C CA . ALA A 1 197 ? -17.261 8.301 7.098 1.00 83.75 197 ALA A CA 1
ATOM 1426 C C . ALA A 1 197 ? -17.430 6.909 7.741 1.00 83.75 197 ALA A C 1
ATOM 1428 O O . ALA A 1 197 ? -18.528 6.343 7.725 1.00 83.75 197 ALA A O 1
ATOM 1429 N N . LEU A 1 198 ? -16.366 6.372 8.352 1.00 85.44 198 LEU A N 1
ATOM 1430 C CA . LEU A 1 198 ? -16.423 5.118 9.100 1.00 85.44 198 LEU A CA 1
ATOM 1431 C C . LEU A 1 198 ? -17.380 5.218 10.298 1.00 85.44 198 LEU A C 1
ATOM 1433 O O . LEU A 1 198 ? -18.287 4.395 10.412 1.00 85.44 198 LEU A O 1
ATOM 1437 N N . ILE A 1 199 ? -17.248 6.254 11.131 1.00 89.94 199 ILE A N 1
ATOM 1438 C CA . ILE A 1 199 ? -18.113 6.491 12.297 1.00 89.94 199 ILE A CA 1
ATOM 1439 C C . ILE A 1 199 ? -19.567 6.680 11.856 1.00 89.94 199 ILE A C 1
ATOM 1441 O O . ILE A 1 199 ? -20.466 6.078 12.438 1.00 89.94 199 ILE A O 1
ATOM 1445 N N . GLN A 1 200 ? -19.808 7.411 10.763 1.00 89.06 200 GLN A N 1
ATOM 1446 C CA . GLN A 1 200 ? -21.154 7.562 10.193 1.00 89.06 200 GLN A CA 1
ATOM 1447 C C . GLN A 1 200 ? -21.750 6.226 9.723 1.00 89.06 200 GLN A C 1
ATOM 1449 O O . GLN A 1 200 ? -22.959 5.999 9.807 1.00 89.06 200 GLN A O 1
ATOM 1454 N N . SER A 1 201 ? -20.922 5.327 9.187 1.00 88.50 201 SER A N 1
ATOM 1455 C CA . SER A 1 201 ? -21.369 3.994 8.778 1.00 88.50 201 SER A CA 1
ATOM 1456 C C . SER A 1 201 ? -21.715 3.108 9.978 1.00 88.50 201 SER A C 1
ATOM 1458 O O . SER A 1 201 ? -22.704 2.378 9.922 1.00 88.50 201 SER A O 1
ATOM 1460 N N . VAL A 1 202 ? -20.956 3.221 11.073 1.00 90.50 202 VAL A N 1
ATOM 1461 C CA . VAL A 1 202 ? -21.220 2.525 12.339 1.00 90.50 202 VAL A CA 1
ATOM 1462 C C . VAL A 1 202 ? -22.498 3.063 12.979 1.00 90.50 202 VAL A C 1
ATOM 1464 O O . VAL A 1 202 ? -23.372 2.271 13.313 1.00 90.50 202 VAL A O 1
ATOM 1467 N N . ALA A 1 203 ? -22.665 4.387 13.039 1.00 92.31 203 ALA A N 1
ATOM 1468 C CA . ALA A 1 203 ? -23.865 5.042 13.559 1.00 92.31 203 ALA A CA 1
ATOM 1469 C C . ALA A 1 203 ? -25.137 4.535 12.863 1.00 92.31 203 ALA A C 1
ATOM 1471 O O . ALA A 1 203 ? -26.075 4.099 13.522 1.00 92.31 203 ALA A O 1
ATOM 1472 N N . ARG A 1 204 ? -25.134 4.493 11.522 1.00 91.56 204 ARG A N 1
ATOM 1473 C CA . ARG A 1 204 ? -26.263 3.974 10.730 1.00 91.56 204 ARG A CA 1
ATOM 1474 C C . ARG A 1 204 ? -26.562 2.500 10.987 1.00 91.56 204 ARG A C 1
ATOM 1476 O O . ARG A 1 204 ? -27.710 2.090 10.873 1.00 91.56 204 ARG A O 1
ATOM 1483 N N . ARG A 1 205 ? -25.543 1.688 11.282 1.00 92.38 205 ARG A N 1
ATOM 1484 C CA . ARG A 1 205 ? -25.743 0.274 11.626 1.00 92.38 205 ARG A CA 1
ATOM 1485 C C . ARG A 1 205 ? -26.311 0.118 13.029 1.00 92.38 205 ARG A C 1
ATOM 1487 O O . ARG A 1 205 ? -27.196 -0.706 13.198 1.00 92.38 205 ARG A O 1
ATOM 1494 N N . LEU A 1 206 ? -25.829 0.905 13.990 1.00 92.75 206 LEU A N 1
ATOM 1495 C CA . LEU A 1 206 ? -26.331 0.910 15.365 1.00 92.75 206 LEU A CA 1
ATOM 1496 C C . LEU A 1 206 ? -27.789 1.380 15.440 1.00 92.75 206 LEU A C 1
ATOM 1498 O O . LEU A 1 206 ? -28.559 0.813 16.203 1.00 92.75 206 LEU A O 1
ATOM 1502 N N . ASP A 1 207 ? -28.188 2.332 14.595 1.00 92.56 207 ASP A N 1
ATOM 1503 C CA . ASP A 1 207 ? -29.575 2.816 14.503 1.00 92.56 207 ASP A CA 1
ATOM 1504 C C . ASP A 1 207 ? -30.562 1.733 14.012 1.00 92.56 207 ASP A C 1
ATOM 1506 O O . ASP A 1 207 ? -31.763 1.803 14.257 1.00 92.56 207 ASP A O 1
ATOM 1510 N N . ALA A 1 208 ? -30.055 0.691 13.341 1.00 93.31 208 ALA A N 1
ATOM 1511 C CA . ALA A 1 208 ? -30.844 -0.459 12.900 1.00 93.31 208 ALA A CA 1
ATOM 1512 C C . ALA A 1 208 ? -30.899 -1.609 13.930 1.00 93.31 208 ALA A C 1
ATOM 1514 O O . ALA A 1 208 ? -31.557 -2.619 13.673 1.00 93.31 208 ALA A O 1
ATOM 1515 N N . VAL A 1 209 ? -30.197 -1.498 15.064 1.00 93.81 209 VAL A N 1
ATOM 1516 C CA . VAL A 1 209 ? -30.167 -2.523 16.121 1.00 93.81 209 VAL A CA 1
ATOM 1517 C C . VAL A 1 209 ? -31.389 -2.374 17.033 1.00 93.81 209 VAL A C 1
ATOM 1519 O O . VAL A 1 209 ? -31.854 -1.268 17.300 1.00 93.81 209 VAL A O 1
ATOM 1522 N N . ALA A 1 210 ? -31.930 -3.495 17.519 1.00 93.44 210 ALA A N 1
ATOM 1523 C CA . ALA A 1 210 ? -33.025 -3.479 18.486 1.00 93.44 210 ALA A CA 1
ATOM 1524 C C . ALA A 1 210 ? -32.596 -2.800 19.801 1.00 93.44 210 ALA A C 1
ATOM 1526 O O . ALA A 1 210 ? -31.461 -2.960 20.245 1.00 93.44 210 ALA A O 1
ATOM 1527 N N . ALA A 1 211 ? -33.516 -2.081 20.454 1.00 91.12 211 ALA A N 1
ATOM 1528 C CA . ALA A 1 211 ? -33.213 -1.311 21.666 1.00 91.12 211 ALA A CA 1
ATOM 1529 C C . ALA A 1 211 ? -32.611 -2.163 22.802 1.00 91.12 211 ALA A C 1
ATOM 1531 O O . ALA A 1 211 ? -31.721 -1.693 23.508 1.00 91.12 211 ALA A O 1
ATOM 1532 N N . ASP A 1 212 ? -33.042 -3.422 22.931 1.00 94.31 212 ASP A N 1
ATOM 1533 C CA . ASP A 1 212 ? -32.540 -4.352 23.952 1.00 94.31 212 ASP A CA 1
ATOM 1534 C C . ASP A 1 212 ? -31.067 -4.753 23.722 1.00 94.31 212 ASP A C 1
ATOM 1536 O O . ASP A 1 212 ? -30.328 -4.986 24.679 1.00 94.31 212 ASP A O 1
ATOM 1540 N N . ASP A 1 213 ? -30.619 -4.775 22.461 1.00 95.44 213 ASP A N 1
ATOM 1541 C CA . ASP A 1 213 ? -29.258 -5.161 22.059 1.00 95.44 213 ASP A CA 1
ATOM 1542 C C . ASP A 1 213 ? -28.324 -3.953 21.869 1.00 95.44 213 ASP A C 1
ATOM 1544 O O . ASP A 1 213 ? -27.106 -4.107 21.726 1.00 95.44 213 ASP A O 1
ATOM 1548 N N . LEU A 1 214 ? -28.876 -2.736 21.878 1.00 93.00 214 LEU A N 1
ATOM 1549 C CA . LEU A 1 214 ? -28.147 -1.496 21.624 1.00 93.00 214 LEU A CA 1
ATOM 1550 C C . LEU A 1 214 ? -26.950 -1.276 22.574 1.00 93.00 214 LEU A C 1
ATOM 1552 O O . LEU A 1 214 ? -25.882 -0.918 22.070 1.00 93.00 214 LEU A O 1
ATOM 1556 N N . PRO A 1 215 ? -27.042 -1.519 23.901 1.00 93.12 215 PRO A N 1
ATOM 1557 C CA . PRO A 1 215 ? -25.902 -1.330 24.801 1.00 93.12 215 PRO A CA 1
ATOM 1558 C C . PRO A 1 215 ? -24.718 -2.224 24.423 1.00 93.12 215 PRO A C 1
ATOM 1560 O O . PRO A 1 215 ? -23.585 -1.757 24.328 1.00 93.12 215 PRO A O 1
ATOM 1563 N N . LEU A 1 216 ? -24.993 -3.501 24.138 1.00 93.88 216 LEU A N 1
ATOM 1564 C CA . LEU A 1 216 ? -23.974 -4.473 23.753 1.00 93.88 216 LEU A CA 1
ATOM 1565 C C . LEU A 1 216 ? -23.349 -4.111 22.401 1.00 93.88 216 LEU A C 1
ATOM 1567 O O . LEU A 1 216 ? -22.127 -4.155 22.251 1.00 93.88 216 LEU A O 1
ATOM 1571 N N . ALA A 1 217 ? -24.175 -3.725 21.426 1.00 94.00 217 ALA A N 1
ATOM 1572 C CA . ALA A 1 217 ? -23.709 -3.326 20.104 1.00 94.00 217 ALA A CA 1
ATOM 1573 C C . ALA A 1 217 ? -22.798 -2.090 20.164 1.00 94.00 217 ALA A C 1
ATOM 1575 O O . ALA A 1 217 ? -21.775 -2.060 19.479 1.00 94.00 217 ALA A O 1
ATOM 1576 N N . ILE A 1 218 ? -23.122 -1.108 21.013 1.00 94.56 218 ILE A N 1
ATOM 1577 C CA . ILE A 1 218 ? -22.288 0.079 21.241 1.00 94.56 218 ILE A CA 1
ATOM 1578 C C . ILE A 1 218 ? -20.947 -0.308 21.868 1.00 94.56 218 ILE A C 1
ATOM 1580 O O . ILE A 1 218 ? -19.915 0.143 21.379 1.00 94.56 218 ILE A O 1
ATOM 1584 N N . THR A 1 219 ? -20.930 -1.160 22.900 1.00 94.19 219 THR A N 1
ATOM 1585 C CA . THR A 1 219 ? -19.677 -1.606 23.533 1.00 94.19 219 THR A CA 1
ATOM 1586 C C . THR A 1 219 ? -18.769 -2.333 22.542 1.00 94.19 219 THR A C 1
ATOM 1588 O O . THR A 1 219 ? -17.571 -2.062 22.491 1.00 94.19 219 THR A O 1
ATOM 1591 N N . ILE A 1 220 ? -19.329 -3.220 21.713 1.00 94.06 220 ILE A N 1
ATOM 1592 C CA . ILE A 1 220 ? -18.567 -3.935 20.680 1.00 94.06 220 ILE A CA 1
ATOM 1593 C C . ILE A 1 220 ? -18.039 -2.958 19.626 1.00 94.06 220 ILE A C 1
ATOM 1595 O O . ILE A 1 220 ? -16.864 -3.015 19.271 1.00 94.06 220 ILE A O 1
ATOM 1599 N N . ALA A 1 221 ? -18.890 -2.055 19.129 1.00 93.44 221 ALA A N 1
ATOM 1600 C CA . ALA A 1 221 ? -18.497 -1.066 18.129 1.00 93.44 221 ALA A CA 1
ATOM 1601 C C . ALA A 1 221 ? -17.376 -0.155 18.645 1.00 93.44 221 ALA A C 1
ATOM 1603 O O . ALA A 1 221 ? -16.409 0.086 17.926 1.00 93.44 221 ALA A O 1
ATOM 1604 N N . HIS A 1 222 ? -17.482 0.293 19.895 1.00 93.50 222 HIS A N 1
ATOM 1605 C CA . HIS A 1 222 ? -16.468 1.100 20.559 1.00 93.50 222 HIS A CA 1
ATOM 1606 C C . HIS A 1 222 ? -15.135 0.348 20.697 1.00 93.50 222 HIS A C 1
ATOM 1608 O O . HIS A 1 222 ? -14.102 0.875 20.298 1.00 93.50 222 HIS A O 1
ATOM 1614 N N . GLY A 1 223 ? -15.154 -0.906 21.169 1.00 92.81 223 GLY A N 1
ATOM 1615 C CA . GLY A 1 223 ? -13.941 -1.721 21.297 1.00 92.81 223 GLY A CA 1
ATOM 1616 C C . GLY A 1 223 ? -13.219 -1.929 19.963 1.00 92.81 223 GLY A C 1
ATOM 1617 O O . GLY A 1 223 ? -12.012 -1.732 19.878 1.00 92.81 223 GLY A O 1
ATOM 1618 N N . ILE A 1 224 ? -13.964 -2.230 18.893 1.00 91.25 224 ILE A N 1
ATOM 1619 C CA . ILE A 1 224 ? -13.386 -2.382 17.548 1.00 91.25 224 ILE A CA 1
ATOM 1620 C C . ILE A 1 224 ? -12.771 -1.067 17.057 1.00 91.25 224 ILE A C 1
ATOM 1622 O O . ILE A 1 224 ? -11.690 -1.083 16.473 1.00 91.25 224 ILE A O 1
ATOM 1626 N N . LEU A 1 225 ? -13.446 0.067 17.269 1.00 90.06 225 LEU A N 1
ATOM 1627 C CA . LEU A 1 225 ? -12.912 1.374 16.876 1.00 90.06 225 LEU A CA 1
ATOM 1628 C C . LEU A 1 225 ? -11.603 1.687 17.606 1.00 90.06 225 LEU A C 1
ATOM 1630 O O . LEU A 1 225 ? -10.678 2.198 16.979 1.00 90.06 225 LEU A O 1
ATOM 1634 N N . CYS A 1 226 ? -11.504 1.318 18.883 1.00 90.38 226 CYS A N 1
ATOM 1635 C CA . CYS A 1 226 ? -10.292 1.517 19.665 1.00 90.38 226 CYS A CA 1
ATOM 1636 C C . CYS A 1 226 ? -9.129 0.621 19.266 1.00 90.38 226 CYS A C 1
ATOM 1638 O O . CYS A 1 226 ? -8.004 1.107 19.176 1.00 90.38 226 CYS A O 1
ATOM 1640 N N . ASP A 1 227 ? -9.384 -0.651 18.965 1.00 88.44 227 ASP A N 1
ATOM 1641 C CA . ASP A 1 227 ? -8.341 -1.547 18.461 1.00 88.44 227 ASP A CA 1
ATOM 1642 C C . ASP A 1 227 ? -7.777 -1.041 17.123 1.00 88.44 227 ASP A C 1
ATOM 1644 O O . ASP A 1 227 ? -6.568 -1.086 16.892 1.00 88.44 227 ASP A O 1
ATOM 1648 N N . VAL A 1 228 ? -8.642 -0.510 16.248 1.00 84.94 228 VAL A N 1
ATOM 1649 C CA . VAL A 1 228 ? -8.216 0.085 14.972 1.00 84.94 228 VAL A CA 1
ATOM 1650 C C . VAL A 1 228 ? -7.368 1.336 15.209 1.00 84.94 228 VAL A C 1
ATOM 1652 O O . VAL A 1 228 ? -6.287 1.434 14.633 1.00 84.94 228 VAL A O 1
ATOM 1655 N N . GLU A 1 229 ? -7.806 2.253 16.074 1.00 85.75 229 GLU A N 1
ATOM 1656 C CA . GLU A 1 229 ? -7.057 3.475 16.406 1.00 85.75 229 GLU A CA 1
ATOM 1657 C C . GLU A 1 229 ? -5.672 3.156 17.000 1.00 85.75 229 GLU A C 1
ATOM 1659 O O . GLU A 1 229 ? -4.674 3.750 16.597 1.00 85.75 229 GLU A O 1
ATOM 1664 N N . GLN A 1 230 ? -5.579 2.160 17.889 1.00 84.19 230 GLN A N 1
ATOM 1665 C CA . GLN A 1 230 ? -4.301 1.715 18.457 1.00 84.19 230 GLN A CA 1
ATOM 1666 C C . GLN A 1 230 ? -3.375 1.097 17.404 1.00 84.19 230 GLN A C 1
ATOM 1668 O O . GLN A 1 230 ? -2.179 1.373 17.417 1.00 84.19 230 GLN A O 1
ATOM 1673 N N . SER A 1 231 ? -3.920 0.321 16.463 1.00 79.56 231 SER A N 1
ATOM 1674 C CA . SER A 1 231 ? -3.128 -0.276 15.380 1.00 79.56 231 SER A CA 1
ATOM 1675 C C . SER A 1 231 ? -2.571 0.743 14.378 1.00 79.56 231 SER A C 1
ATOM 1677 O O . SER A 1 231 ? -1.613 0.437 13.674 1.00 79.56 231 SER A O 1
ATOM 1679 N N . GLU A 1 232 ? -3.154 1.947 14.300 1.00 76.75 232 GLU A N 1
ATOM 1680 C CA . GLU A 1 232 ? -2.634 3.053 13.481 1.00 76.75 232 GLU A 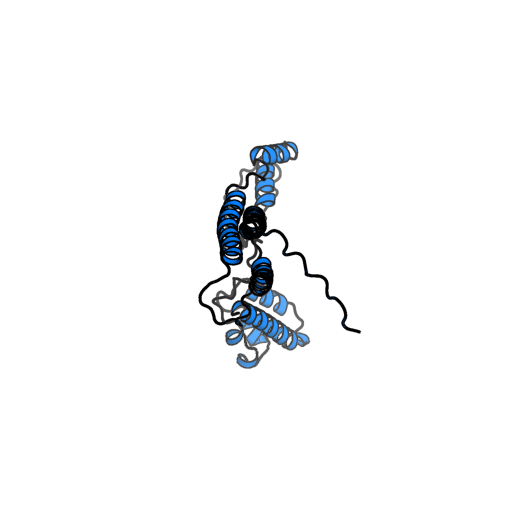CA 1
ATOM 1681 C C . GLU A 1 232 ? -1.503 3.829 14.186 1.00 76.75 232 GLU A C 1
ATOM 1683 O O . GLU A 1 232 ? -0.757 4.553 13.523 1.00 76.75 232 GLU A O 1
ATOM 1688 N N . ALA A 1 233 ? -1.373 3.704 15.513 1.00 71.06 233 ALA A N 1
ATOM 1689 C CA . ALA A 1 233 ? -0.368 4.414 16.306 1.00 71.06 233 ALA A CA 1
ATOM 1690 C C . ALA A 1 233 ? 0.995 3.691 16.393 1.00 71.06 233 ALA A C 1
ATOM 1692 O O . ALA A 1 233 ? 1.978 4.319 16.798 1.00 71.06 233 ALA A O 1
ATOM 1693 N N . GLU A 1 234 ? 1.058 2.404 16.033 1.00 60.25 234 GLU A N 1
ATOM 1694 C CA . GLU A 1 234 ? 2.272 1.561 16.020 1.00 60.25 234 GLU A CA 1
ATOM 1695 C C . GLU A 1 234 ? 3.005 1.569 14.666 1.00 60.25 234 GLU A C 1
ATOM 1697 O O . GLU A 1 234 ? 4.260 1.630 14.685 1.00 60.25 234 GLU A O 1
#

Sequence (234 aa):
MPTDEAPQNPARYSPKADLFSGAGLGALLGTILGLSITPVVVTVVGALTSVLAVFLGLDGRETSARLPKVNALRIGAFGFATIAGLALGLFLRINNPLAVDPRIAMAEWAEAFPDNPALAQQMMVYERTALVPGEIAFGTAGEAPTAVNLDAGTAASRQAVLFSSLSGFEACDRLDPDRFGTPEATLAAYGRGDPPALIQSVARRLDAVAADDLPLAITIAHGILCDVEQSEAE

Secondary structure (DSSP, 8-state):
--------------HHHHHHHHHHHHHHHHHHHHH---HHHHHHHHHHHHHHHHHTT-------S---HHHHHHHHHHHHHHHHHHHHHHHHHHH-TTSPPHHHHHHHHHHH-TT-HHHHHHHHHHHHH----S------S-PPPPP----TTT---SSS-TTSSSTT--HHHHH-GGGTSSHHHHHHHHTSSS--HHHHHHHHHHTTS-TTTHHHHHHHHHHHHHHHHHHHH-

Radius of gyration: 29.24 Å; chains: 1; bounding box: 76×62×62 Å

Foldseek 3Di:
DDDPPDPDDPPPQDLVVLLCVLLVQLLVLLLVVLQDPDPVVVVVVVVVVVVVCVVLPPPPPDPDPDDPPSSVNSPVSNNVSNVVNNVVNNVCVVVVPVDDDLVVQLVVLCVVCVPDSPVSVQVSCCVVQVFNQPDPPVDPDDDDDDDRDPPVLRRPGPPPPPQPQCQPPPLLVQLPPVVQVDLVSSLVSLVPDDHGPVSVVLSVVLVVDDPVCSVVSSVVVSVVVVVSVVVNVD

Organism: NCBI:txid3137370